Protein AF-0000000075739505 (afdb_homodimer)

Secondary structure (DSSP, 8-state):
-HHHHHHHHHHHHHHHTTTTGGGS-TT-S-SSS-EEEEEEE-SS-EEEEEEE-TT----SEE-TT-EEEEEEEESEEEEEEE-SSSEEEEEEETT-EEEE-TT--EEEEE-PPPPSS---SPPPPEEEEEEEESPP-EEEEEEE-TTS-EEEEEEEE-SSS---/-HHHHHHHHHHHHHHHTTTTGGGS-TT-S-SSS-EEEEEEE-SS-EEEEEEE-TT----SEE-TT-EEEEEEEESEEEEEEE-SSSEEEEEEETT-EEEE-TT--EEEEE-----SS---SPPPPEEEEEEEESPP-EEEEEEE-TTS-EEEEEEEE-SSS---

Radius of gyration: 23.51 Å; Cα contacts (8 Å, |Δi|>4): 814; chains: 2; bounding box: 40×73×57 Å

Nearest PDB structures (foldseek):
  8qfp-assembly1_A  TM=8.351E-01  e=5.875E-12  Thermocatellispora tengchongensis
  8vl9-assembly1_D  TM=7.025E-01  e=4.913E-07  Homo sapiens
  2bnn-assembly1_B-2  TM=6.578E-01  e=2.715E-04  Streptomyces wedmorensis
  4j1x-assembly2_C  TM=5.748E-01  e=4.333E-05  Streptomyces wedmorensis
  2bno-assembly1_A-2  TM=5.803E-01  e=7.434E-05  Streptomyces wedmorensis

Solvent-accessible surface area (backbone atoms only — not comparable to full-atom values): 17644 Å² total; per-residue (Å²): 107,70,67,33,43,52,51,12,48,54,47,38,53,33,46,72,69,51,72,44,50,90,72,54,56,94,86,43,81,62,70,88,41,62,45,72,48,74,72,44,76,56,83,53,40,28,30,33,43,37,41,31,20,87,93,49,52,56,53,36,26,32,40,23,71,14,29,36,12,31,21,28,62,34,52,22,31,34,36,39,30,60,75,85,65,48,76,46,78,46,80,39,41,51,72,34,71,48,78,32,57,69,73,40,34,34,24,50,30,58,43,75,76,82,68,96,58,82,69,85,69,82,78,73,52,19,33,31,20,35,20,24,36,43,41,50,49,31,30,32,32,45,43,76,47,91,84,49,43,82,36,76,75,49,70,43,81,35,78,65,74,79,76,118,107,72,67,35,45,50,51,13,45,54,51,40,50,36,48,77,68,50,73,45,51,89,73,54,55,94,91,45,79,62,70,86,44,64,46,72,46,78,76,43,76,56,81,54,37,28,30,33,42,36,40,32,22,88,92,52,53,56,56,38,26,30,42,23,69,17,30,34,14,34,21,30,63,35,54,23,31,33,36,38,31,60,73,86,66,50,74,45,79,44,80,39,42,50,72,36,70,49,76,34,56,72,73,43,35,34,26,49,30,60,42,75,76,82,67,95,56,81,71,85,69,82,78,76,54,20,32,31,20,35,22,26,38,43,41,51,48,33,35,32,30,43,45,76,43,98,84,50,42,82,39,76,73,49,69,44,81,38,73,64,76,82,74,118

InterPro domains:
  IPR010300 Cysteine dioxygenase type I [PF05995] (36-93)
  IPR010300 Cysteine dioxygenase type I [PTHR12918] (39-149)
  IPR011051 RmlC-like cupin domain superfamily [SSF51182] (30-162)
  IPR014710 RmlC-like jelly roll fold [G3DSA:2.60.120.10] (18-149)

pLDDT: mean 93.14, std 9.18, range [52.16, 98.88]

Foldseek 3Di:
DVVQQVVQVVVLVCVVVCVCVVFADPVGDDQVFKDKDWDDDDQWKTKMKIWAYPPDKQAKKFQAPKKKKKAWAAFKKWKFWDPFQGTDIDIHHHGGMDIADHPIIIIIHGDGDDDPDPPPDDDDITIMMMMITSQRQKMWHWDLDPNRGIDTDDMDGDRDGRHD/DVVQQVVQVVVLVCVVVCVCVVQADPVGDDAPFKDKDWPDDDQWKTKMKIWAYPPDKQAWKFQAPKKKKKAWAAFKKWKFWDPFQGTDIDIHHHGDMDIADHPIIIMIHGDGDDDPDPDPDDDDITIMMMMITSQGFKMWHWDQDPNRGIDTDDMDGDRDGRGD

Organism: Mycobacterium marinum (strain ATCC BAA-535 / M) (NCBI:txid216594)

Sequence (328 aa):
MPDLLHATDQVADDVLSGRCDHLLPEGGVPDDGRWFTRVHGDDELDVWLISWVPGHATELHDHGGSLGALTVLSGSLNEFRWDGTRLRRRRLDAGDQAGFPLGWVHDVVWAPRPAAEPIAAPLPPTLSVHAYSPPLTAMSYYEVTDHNTLRRKRTELTDHPEKPMPDLLHATDQVADDVLSGRCDHLLPEGGVPDDGRWFTRVHGDDELDVWLISWVPGHATELHDHGGSLGALTVLSGSLNEFRWDGTRLRRRRLDAGDQAGFPLGWVHDVVWAPRPAAEPIAAPLPPTLSVHAYSPPLTAMSYYEVTDHNTLRRKRTELTDHPEKP

Structure (mmCIF, N/CA/C/O backbone):
data_AF-0000000075739505-model_v1
#
loop_
_entity.id
_entity.type
_entity.pdbx_description
1 polymer 'Cysteine dioxygenase'
#
loop_
_atom_site.group_PDB
_atom_site.id
_atom_site.type_symbol
_atom_site.label_atom_id
_atom_site.label_alt_id
_atom_site.label_comp_id
_atom_site.label_asym_id
_atom_site.label_entity_id
_atom_site.label_seq_id
_atom_site.pdbx_PDB_ins_code
_atom_site.Cartn_x
_atom_site.Cartn_y
_atom_site.Cartn_z
_atom_site.occupancy
_atom_site.B_iso_or_equiv
_atom_site.auth_seq_id
_atom_site.auth_comp_id
_atom_site.auth_asym_id
_atom_site.auth_atom_id
_atom_site.pdbx_PDB_model_num
ATOM 1 N N . MET A 1 1 ? 0.438 -11.68 6.273 1 81.12 1 MET A N 1
ATOM 2 C CA . MET A 1 1 ? 1.162 -12.391 5.223 1 81.12 1 MET A CA 1
ATOM 3 C C . MET A 1 1 ? 1.01 -13.898 5.383 1 81.12 1 MET A C 1
ATOM 5 O O . MET A 1 1 ? 0.63 -14.586 4.438 1 81.12 1 MET A O 1
ATOM 9 N N . PRO A 1 2 ? 1.042 -14.508 6.477 1 87.12 2 PRO A N 1
ATOM 10 C CA . PRO A 1 2 ? 0.81 -15.945 6.605 1 87.12 2 PRO A CA 1
ATOM 11 C C . PRO A 1 2 ? -0.6 -16.359 6.184 1 87.12 2 PRO A C 1
ATOM 13 O O . PRO A 1 2 ? -0.787 -17.422 5.602 1 87.12 2 PRO A O 1
ATOM 16 N N . ASP A 1 3 ? -1.578 -15.508 6.379 1 95.19 3 ASP A N 1
ATOM 17 C CA . ASP A 1 3 ? -2.959 -15.789 6.004 1 95.19 3 ASP A CA 1
ATOM 18 C C . ASP A 1 3 ? -3.119 -15.836 4.488 1 95.19 3 ASP A C 1
ATOM 20 O O . ASP A 1 3 ? -3.857 -16.672 3.961 1 95.19 3 ASP A O 1
ATOM 24 N N . LEU A 1 4 ? -2.248 -15.047 3.91 1 96.75 4 LEU A N 1
ATOM 25 C CA . LEU A 1 4 ? -2.365 -15.008 2.455 1 96.75 4 LEU A CA 1
ATOM 26 C C . LEU A 1 4 ? -1.653 -16.203 1.82 1 96.75 4 LEU A C 1
ATOM 28 O O . LEU A 1 4 ? -2.123 -16.75 0.82 1 96.75 4 LEU A O 1
ATOM 32 N N . LEU A 1 5 ? -0.715 -16.531 2.363 1 98.19 5 LEU A N 1
ATOM 33 C CA . LEU A 1 5 ? -0.021 -17.719 1.889 1 98.19 5 LEU A CA 1
ATOM 34 C C . LEU A 1 5 ? -0.886 -18.953 2.072 1 98.19 5 LEU A C 1
ATOM 36 O O . LEU A 1 5 ? -0.937 -19.828 1.192 1 98.19 5 LEU A O 1
ATOM 40 N N . HIS A 1 6 ? -1.437 -19.078 3.186 1 97.81 6 HIS A N 1
ATOM 41 C CA . HIS A 1 6 ? -2.352 -20.172 3.447 1 97.81 6 HIS A CA 1
ATOM 42 C C . HIS A 1 6 ? -3.523 -20.172 2.471 1 97.81 6 HIS A C 1
ATOM 44 O O . HIS A 1 6 ? -3.922 -21.219 1.963 1 97.81 6 HIS A O 1
ATOM 50 N N . ALA A 1 7 ? -4.066 -19.031 2.178 1 98.06 7 ALA A N 1
ATOM 51 C CA . ALA A 1 7 ? -5.199 -18.891 1.267 1 98.06 7 ALA A CA 1
ATOM 52 C C . ALA A 1 7 ? -4.832 -19.375 -0.138 1 98.06 7 ALA A C 1
ATOM 54 O O . ALA A 1 7 ? -5.598 -20.094 -0.774 1 98.06 7 ALA A O 1
ATOM 55 N N . THR A 1 8 ? -3.621 -18.984 -0.544 1 98.44 8 THR A N 1
ATOM 56 C CA . THR A 1 8 ? -3.215 -19.375 -1.889 1 98.44 8 THR A CA 1
ATOM 57 C C . THR A 1 8 ? -2.934 -20.875 -1.952 1 98.44 8 THR A C 1
ATOM 59 O O . THR A 1 8 ? -3.213 -21.516 -2.965 1 98.44 8 THR A O 1
ATOM 62 N N . ASP A 1 9 ? -2.467 -21.406 -0.947 1 97.44 9 ASP A N 1
ATOM 63 C CA . ASP A 1 9 ? -2.207 -22.844 -0.879 1 97.44 9 ASP A CA 1
ATOM 64 C C . ASP A 1 9 ? -3.51 -23.641 -0.919 1 97.44 9 ASP A C 1
ATOM 66 O O . ASP A 1 9 ? -3.607 -24.641 -1.623 1 97.44 9 ASP A O 1
ATOM 70 N N . GLN A 1 10 ? -4.461 -23.156 -0.205 1 97.88 10 GLN A N 1
ATOM 71 C CA . GLN A 1 10 ? -5.758 -23.828 -0.159 1 97.88 10 GLN A CA 1
ATOM 72 C C . GLN A 1 10 ? -6.441 -23.797 -1.521 1 97.88 10 GLN A C 1
ATOM 74 O O . GLN A 1 10 ? -6.992 -24.797 -1.972 1 97.88 10 GLN A O 1
ATOM 79 N N . VAL A 1 11 ? -6.293 -22.766 -2.148 1 97.75 11 VAL A N 1
ATOM 80 C CA . VAL A 1 11 ? -6.945 -22.625 -3.447 1 97.75 11 VAL A CA 1
ATOM 81 C C . VAL A 1 11 ? -6.168 -23.422 -4.496 1 97.75 11 VAL A C 1
ATOM 83 O O . VAL A 1 11 ? -6.762 -24.016 -5.402 1 97.75 11 VAL A O 1
ATOM 86 N N . ALA A 1 12 ? -5.031 -23.406 -4.34 1 97.94 12 ALA A N 1
ATOM 87 C CA . ALA A 1 12 ? -4.219 -24.266 -5.203 1 97.94 12 ALA A CA 1
ATOM 88 C C . ALA A 1 12 ? -4.66 -25.719 -5.105 1 97.94 12 ALA A C 1
ATOM 90 O O . ALA A 1 12 ? -4.812 -26.406 -6.125 1 97.94 12 ALA A O 1
ATOM 91 N N . ASP A 1 13 ? -4.781 -26.141 -3.898 1 95.69 13 ASP A N 1
ATOM 92 C CA . ASP A 1 13 ? -5.27 -27.5 -3.668 1 95.69 13 ASP A CA 1
ATOM 93 C C . ASP A 1 13 ? -6.641 -27.719 -4.305 1 95.69 13 ASP A C 1
ATOM 95 O O . ASP A 1 13 ? -6.914 -28.766 -4.879 1 95.69 13 ASP A O 1
ATOM 99 N N . ASP A 1 14 ? -7.465 -26.719 -4.266 1 97.81 14 ASP A N 1
ATOM 100 C CA . ASP A 1 14 ? -8.805 -26.797 -4.848 1 97.81 14 ASP A CA 1
ATOM 101 C C . ASP A 1 14 ? -8.734 -26.906 -6.367 1 97.81 14 ASP A C 1
ATOM 103 O O . ASP A 1 14 ? -9.492 -27.656 -6.977 1 97.81 14 ASP A O 1
ATOM 107 N N . VAL A 1 15 ? -7.816 -26.266 -6.84 1 93.88 15 VAL A N 1
ATOM 108 C CA . VAL A 1 15 ? -7.656 -26.297 -8.289 1 93.88 15 VAL A CA 1
ATOM 109 C C . VAL A 1 15 ? -7.113 -27.656 -8.734 1 93.88 15 VAL A C 1
ATOM 111 O O . VAL A 1 15 ? -7.637 -28.266 -9.664 1 93.88 15 VAL A O 1
ATOM 114 N N . LEU A 1 16 ? -6.344 -28.031 -8.125 1 94.06 16 LEU A N 1
ATOM 115 C CA . LEU A 1 16 ? -5.703 -29.297 -8.461 1 94.06 16 LEU A CA 1
ATOM 116 C C . LEU A 1 16 ? -6.664 -30.469 -8.25 1 94.06 16 LEU A C 1
ATOM 118 O O . LEU A 1 16 ? -6.57 -31.484 -8.938 1 94.06 16 LEU A O 1
ATOM 122 N N . SER A 1 17 ? -7.48 -30.312 -7.398 1 93.12 17 SER A N 1
ATOM 123 C CA . SER A 1 17 ? -8.438 -31.375 -7.082 1 93.12 17 SER A CA 1
ATOM 124 C C . SER A 1 17 ? -9.664 -31.297 -7.98 1 93.12 17 SER A C 1
ATOM 126 O O . SER A 1 17 ? -10.586 -32.094 -7.848 1 93.12 17 SER A O 1
ATOM 128 N N . GLY A 1 18 ? -9.742 -30.344 -8.82 1 87.81 18 GLY A N 1
ATOM 129 C CA . GLY A 1 18 ? -10.82 -30.234 -9.789 1 87.81 18 GLY A CA 1
ATOM 130 C C . GLY A 1 18 ? -12.008 -29.438 -9.273 1 87.81 18 GLY A C 1
ATOM 131 O O . GLY A 1 18 ? -13.008 -29.281 -9.977 1 87.81 18 GLY A O 1
ATOM 132 N N . ARG A 1 19 ? -11.781 -29.109 -7.961 1 91.44 19 ARG A N 1
ATOM 133 C CA . ARG A 1 19 ? -12.883 -28.359 -7.355 1 91.44 19 ARG A CA 1
ATOM 134 C C . ARG A 1 19 ? -13.102 -27.031 -8.062 1 91.44 19 ARG A C 1
ATOM 136 O O . ARG A 1 19 ? -14.18 -26.438 -7.965 1 91.44 19 ARG A O 1
ATOM 143 N N . CYS A 1 20 ? -12.172 -26.531 -8.758 1 91.94 20 CYS A N 1
ATOM 144 C CA . CYS A 1 20 ? -12.281 -25.25 -9.453 1 91.94 20 CYS A CA 1
ATOM 145 C C . CYS A 1 20 ? -12.375 -25.453 -10.961 1 91.94 20 CYS A C 1
ATOM 147 O O . CYS A 1 20 ? -12.156 -24.516 -11.727 1 91.94 20 CYS A O 1
ATOM 149 N N . ASP A 1 21 ? -12.664 -26.547 -11.445 1 91.06 21 ASP A N 1
ATOM 150 C CA . ASP A 1 21 ? -12.695 -26.844 -12.875 1 91.06 21 ASP A CA 1
ATOM 151 C C . ASP A 1 21 ? -13.719 -25.969 -13.602 1 91.06 21 ASP A C 1
ATOM 153 O O . ASP A 1 21 ? -13.523 -25.609 -14.758 1 91.06 21 ASP A O 1
ATOM 157 N N . HIS A 1 22 ? -14.898 -25.703 -12.867 1 85.94 22 HIS A N 1
ATOM 158 C CA . HIS A 1 22 ? -15.953 -24.906 -13.477 1 85.94 22 HIS A CA 1
ATOM 159 C C . HIS A 1 22 ? -15.445 -23.516 -13.852 1 85.94 22 HIS A C 1
ATOM 161 O O . HIS A 1 22 ? -16.078 -22.812 -14.633 1 85.94 22 HIS A O 1
ATOM 167 N N . LEU A 1 23 ? -14.258 -23.125 -13.336 1 90.94 23 LEU A N 1
ATOM 168 C CA . LEU A 1 23 ? -13.711 -21.797 -13.594 1 90.94 23 LEU A CA 1
ATOM 169 C C . LEU A 1 23 ? -12.805 -21.812 -14.828 1 90.94 23 LEU A C 1
ATOM 171 O O . LEU A 1 23 ? -12.469 -20.75 -15.367 1 90.94 23 LEU A O 1
ATOM 175 N N . LEU A 1 24 ? -12.281 -22.891 -15.195 1 91.25 24 LEU A N 1
ATOM 176 C CA . LEU A 1 24 ? -11.344 -23 -16.312 1 91.25 24 LEU A CA 1
ATOM 177 C C . LEU A 1 24 ? -12.07 -22.844 -17.641 1 91.25 24 LEU A C 1
ATOM 179 O O . LEU A 1 24 ? -13.211 -23.266 -17.781 1 91.25 24 LEU A O 1
ATOM 183 N N . PRO A 1 25 ? -11.461 -22.297 -18.625 1 92.94 25 PRO A N 1
ATOM 184 C CA . PRO A 1 25 ? -12.062 -22.203 -19.953 1 92.94 25 PRO A CA 1
ATOM 185 C C . PRO A 1 25 ? -12.281 -23.562 -20.609 1 92.94 25 PRO A C 1
ATOM 187 O O . PRO A 1 25 ? -11.523 -24.5 -20.359 1 92.94 25 PRO A O 1
ATOM 190 N N . GLU A 1 26 ? -13.234 -23.578 -21.688 1 87.94 26 GLU A N 1
ATOM 191 C CA . GLU A 1 26 ? -13.594 -24.828 -22.312 1 87.94 26 GLU A CA 1
ATOM 192 C C . GLU A 1 26 ? -12.43 -25.391 -23.141 1 87.94 26 GLU A C 1
ATOM 194 O O . GLU A 1 26 ? -12.18 -26.594 -23.125 1 87.94 26 GLU A O 1
ATOM 199 N N . GLY A 1 27 ? -11.711 -24.719 -23.734 1 87.44 27 GLY A N 1
ATOM 200 C CA . GLY A 1 27 ? -10.594 -25.156 -24.547 1 87.44 27 GLY A CA 1
ATOM 201 C C . GLY A 1 27 ? -9.281 -25.203 -23.797 1 87.44 27 GLY A C 1
ATOM 202 O O . GLY A 1 27 ? -8.234 -25.484 -24.375 1 87.44 27 GLY A O 1
ATOM 203 N N . GLY A 1 28 ? -9.422 -25.094 -22.562 1 88.62 28 GLY A N 1
ATOM 204 C CA . GLY A 1 28 ? -8.211 -25.062 -21.766 1 88.62 28 GLY A CA 1
ATOM 205 C C . GLY A 1 28 ? -7.617 -23.672 -21.641 1 88.62 28 GLY A C 1
ATOM 206 O O . GLY A 1 28 ? -8.086 -22.734 -22.297 1 88.62 28 GLY A O 1
ATOM 207 N N . VAL A 1 29 ? -6.641 -23.75 -20.688 1 93.56 29 VAL A N 1
ATOM 208 C CA . VAL A 1 29 ? -5.945 -22.484 -20.469 1 93.56 29 VAL A CA 1
ATOM 209 C C . VAL A 1 29 ? -5.172 -22.094 -21.734 1 93.56 29 VAL A C 1
ATOM 211 O O . VAL A 1 29 ? -4.438 -22.922 -22.297 1 93.56 29 VAL A O 1
ATOM 214 N N . PRO A 1 30 ? -5.453 -20.812 -22.234 1 89.25 30 PRO A N 1
ATOM 215 C CA . PRO A 1 30 ? -4.734 -20.391 -23.438 1 89.25 30 PRO A CA 1
ATOM 216 C C . PRO A 1 30 ? -3.217 -20.469 -23.281 1 89.25 30 PRO A C 1
ATOM 218 O O . PRO A 1 30 ? -2.689 -20.203 -22.203 1 89.25 30 PRO A O 1
ATOM 221 N N . ASP A 1 31 ? -2.578 -20.844 -24.453 1 85.75 31 ASP A N 1
ATOM 222 C CA . ASP A 1 31 ? -1.123 -20.969 -24.438 1 85.75 31 ASP A CA 1
ATOM 223 C C . ASP A 1 31 ? -0.469 -19.797 -25.172 1 85.75 31 ASP A C 1
ATOM 225 O O . ASP A 1 31 ? 0.758 -19.719 -25.266 1 85.75 31 ASP A O 1
ATOM 229 N N . ASP A 1 32 ? -1.205 -18.828 -25.656 1 86.81 32 ASP A N 1
ATOM 230 C CA . ASP A 1 32 ? -0.66 -17.734 -26.453 1 86.81 32 ASP A CA 1
ATOM 231 C C . ASP A 1 32 ? -0.9 -16.375 -25.781 1 86.81 32 ASP A C 1
ATOM 233 O O . ASP A 1 32 ? -0.602 -15.328 -26.344 1 86.81 32 ASP A O 1
ATOM 237 N N . GLY A 1 33 ? -1.537 -16.594 -24.594 1 88.62 33 GLY A N 1
ATOM 238 C CA . GLY A 1 33 ? -1.782 -15.383 -23.828 1 88.62 33 GLY A CA 1
ATOM 239 C C . GLY A 1 33 ? -1.98 -15.648 -22.344 1 88.62 33 GLY A C 1
ATOM 240 O O . GLY A 1 33 ? -2.379 -16.75 -21.953 1 88.62 33 GLY A O 1
ATOM 241 N N . ARG A 1 34 ? -1.78 -14.539 -21.656 1 91.5 34 ARG A N 1
ATOM 242 C CA . ARG A 1 34 ? -2.043 -14.625 -20.219 1 91.5 34 ARG A CA 1
ATOM 243 C C . ARG A 1 34 ? -3.541 -14.695 -19.938 1 91.5 34 ARG A C 1
ATOM 245 O O . ARG A 1 34 ? -4.336 -14.062 -20.641 1 91.5 34 ARG A O 1
ATOM 252 N N . TRP A 1 35 ? -3.947 -15.508 -18.969 1 93.38 35 TRP A N 1
ATOM 253 C CA . TRP A 1 35 ? -5.332 -15.734 -18.578 1 93.38 35 TRP A CA 1
ATOM 254 C C . TRP A 1 35 ? -5.473 -15.711 -17.062 1 93.38 35 TRP A C 1
ATOM 256 O O . TRP A 1 35 ? -4.57 -16.141 -16.344 1 93.38 35 TRP A O 1
ATOM 266 N N . PHE A 1 36 ? -6.559 -15.109 -16.688 1 95.88 36 PHE A N 1
ATOM 267 C CA . PHE A 1 36 ? -6.809 -15.148 -15.25 1 95.88 36 PHE A CA 1
ATOM 268 C C . PHE A 1 36 ? -8.305 -15.219 -14.961 1 95.88 36 PHE A C 1
ATOM 270 O O . PHE A 1 36 ? -9.117 -14.82 -15.797 1 95.88 36 PHE A O 1
ATOM 277 N N . THR A 1 37 ? -8.656 -15.719 -13.812 1 94.44 37 THR A N 1
ATOM 278 C CA . THR A 1 37 ? -10.031 -15.727 -13.312 1 94.44 37 THR A CA 1
ATOM 279 C C . THR A 1 37 ? -10.055 -15.594 -11.789 1 94.44 37 THR A C 1
ATOM 281 O O . THR A 1 37 ? -9.18 -16.125 -11.102 1 94.44 37 THR A O 1
ATOM 284 N N . ARG A 1 38 ? -10.93 -15.016 -11.242 1 95.75 38 ARG A N 1
ATOM 285 C CA . ARG A 1 38 ? -11.133 -14.875 -9.805 1 95.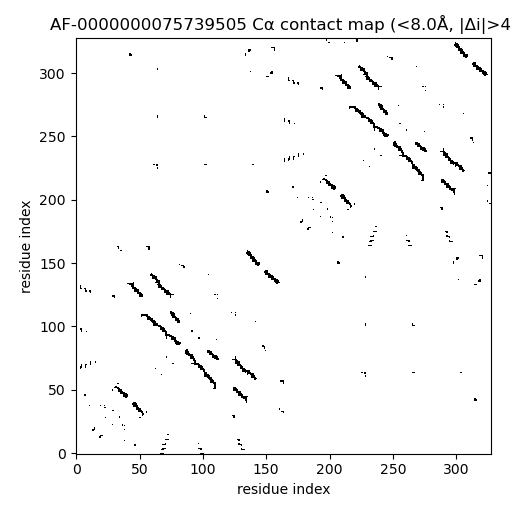75 38 ARG A CA 1
ATOM 286 C C . ARG A 1 38 ? -11.711 -16.141 -9.203 1 95.75 38 ARG A C 1
ATOM 288 O O . ARG A 1 38 ? -12.734 -16.656 -9.672 1 95.75 38 ARG A O 1
ATOM 295 N N . VAL A 1 39 ? -11.172 -16.469 -8.297 1 96.12 39 VAL A N 1
ATOM 296 C CA . VAL A 1 39 ? -11.633 -17.672 -7.613 1 96.12 39 VAL A CA 1
ATOM 297 C C . VAL A 1 39 ? -12.469 -17.281 -6.395 1 96.12 39 VAL A C 1
ATOM 299 O O . VAL A 1 39 ? -13.469 -17.938 -6.078 1 96.12 39 VAL A O 1
ATOM 302 N N . HIS A 1 40 ? -11.945 -16.453 -5.648 1 94.38 40 HIS A N 1
ATOM 303 C CA . HIS A 1 40 ? -12.617 -15.906 -4.473 1 94.38 40 HIS A CA 1
ATOM 304 C C . HIS A 1 40 ? -12.492 -14.383 -4.43 1 94.38 40 HIS A C 1
ATOM 306 O O . HIS A 1 40 ? -11.445 -13.828 -4.758 1 94.38 40 HIS A O 1
ATOM 312 N N . GLY A 1 41 ? -13.609 -13.625 -4.035 1 93.44 41 GLY A N 1
ATOM 313 C CA . GLY A 1 41 ? -13.578 -12.18 -3.861 1 93.44 41 GLY A CA 1
ATOM 314 C C . GLY A 1 41 ? -14.562 -11.68 -2.814 1 93.44 41 GLY A C 1
ATOM 315 O O . GLY A 1 41 ? -15.742 -12.031 -2.85 1 93.44 41 GLY A O 1
ATOM 316 N N . ASP A 1 42 ? -14.094 -11.055 -1.9 1 93 42 ASP A N 1
ATOM 317 C CA . ASP A 1 42 ? -14.914 -10.297 -0.965 1 93 42 ASP A CA 1
ATOM 318 C C . ASP A 1 42 ? -14.242 -8.984 -0.58 1 93 42 ASP A C 1
ATOM 320 O O . ASP A 1 42 ? -13.328 -8.523 -1.272 1 93 42 ASP A O 1
ATOM 324 N N . ASP A 1 43 ? -14.664 -8.305 0.519 1 92.44 43 ASP A N 1
ATOM 325 C CA . ASP A 1 43 ? -14.172 -6.977 0.865 1 92.44 43 ASP A CA 1
ATOM 326 C C . ASP A 1 43 ? -12.766 -7.047 1.454 1 92.44 43 ASP A C 1
ATOM 328 O O . ASP A 1 43 ? -12.086 -6.023 1.591 1 92.44 43 ASP A O 1
ATOM 332 N N . GLU A 1 44 ? -12.273 -8.25 1.73 1 92.5 44 GLU A N 1
ATOM 333 C CA . GLU A 1 44 ? -11.016 -8.391 2.459 1 92.5 44 GLU A CA 1
ATOM 334 C C . GLU A 1 44 ? -9.977 -9.125 1.621 1 92.5 44 GLU A C 1
ATOM 336 O O . GLU A 1 44 ? -8.773 -8.914 1.791 1 92.5 44 GLU A O 1
ATOM 341 N N . LEU A 1 45 ? -10.531 -9.984 0.822 1 95.75 45 LEU A N 1
ATOM 342 C CA . LEU A 1 45 ? -9.641 -10.938 0.171 1 95.75 45 LEU A CA 1
ATOM 343 C C . LEU A 1 45 ? -10.086 -11.211 -1.262 1 95.75 45 LEU A C 1
ATOM 345 O O . LEU A 1 45 ? -11.281 -11.398 -1.521 1 95.75 45 LEU A O 1
ATOM 349 N N . ASP A 1 46 ? -9.156 -11.055 -2.156 1 97.06 46 ASP A N 1
ATOM 350 C CA . ASP A 1 46 ? -9.312 -11.539 -3.525 1 97.06 46 ASP A CA 1
ATOM 351 C C . ASP A 1 46 ? -8.273 -12.602 -3.861 1 97.06 46 ASP A C 1
ATOM 353 O O . ASP A 1 46 ? -7.086 -12.43 -3.574 1 97.06 46 ASP A O 1
ATOM 357 N N . VAL A 1 47 ? -8.734 -13.703 -4.488 1 98.31 47 VAL A N 1
ATOM 358 C CA . VAL A 1 47 ? -7.863 -14.797 -4.902 1 98.31 47 VAL A CA 1
ATOM 359 C C . VAL A 1 47 ? -8.055 -15.078 -6.391 1 98.31 47 VAL A C 1
ATOM 361 O O . VAL A 1 47 ? -9.188 -15.18 -6.867 1 98.31 47 VAL A O 1
ATOM 364 N N . TRP A 1 48 ? -7.055 -15.203 -7.02 1 98.25 48 TRP A N 1
ATOM 365 C CA . TRP A 1 48 ? -7.031 -15.32 -8.477 1 98.25 48 TRP A CA 1
ATOM 366 C C . TRP A 1 48 ? -6.227 -16.547 -8.906 1 98.25 48 TRP A C 1
ATOM 368 O O . TRP A 1 48 ? -5.191 -16.859 -8.312 1 98.25 48 TRP A O 1
ATOM 378 N N . LEU A 1 49 ? -6.691 -17.234 -9.898 1 98.12 49 LEU A N 1
ATOM 379 C CA . LEU A 1 49 ? -5.926 -18.188 -10.688 1 98.12 49 LEU A CA 1
ATOM 380 C C . LEU A 1 49 ? -5.375 -17.547 -11.953 1 98.12 49 LEU A C 1
ATOM 382 O O . LEU A 1 49 ? -6.133 -16.969 -12.734 1 98.12 49 LEU A O 1
ATOM 386 N N . ILE A 1 50 ? -4.145 -17.688 -12.117 1 97.44 50 ILE A N 1
ATOM 387 C CA . ILE A 1 50 ? -3.475 -16.953 -13.18 1 97.44 50 ILE A CA 1
ATOM 388 C C . ILE A 1 50 ? -2.59 -17.891 -13.992 1 97.44 50 ILE A C 1
ATOM 390 O O . ILE A 1 50 ? -1.896 -18.75 -13.422 1 97.44 50 ILE A O 1
ATOM 394 N N . SER A 1 51 ? -2.631 -17.734 -15.289 1 96.5 51 SER A N 1
ATOM 395 C CA . SER A 1 51 ? -1.753 -18.5 -16.172 1 96.5 51 SER A CA 1
ATOM 396 C C . SER A 1 51 ? -0.641 -17.625 -16.734 1 96.5 51 SER A C 1
ATOM 398 O O . SER A 1 51 ? -0.821 -16.422 -16.906 1 96.5 51 SER A O 1
ATOM 400 N N . TRP A 1 52 ? 0.447 -18.25 -17.062 1 96 52 TRP A N 1
ATOM 401 C CA . TRP A 1 52 ? 1.657 -17.609 -17.547 1 96 52 TRP A CA 1
ATOM 402 C C . TRP A 1 52 ? 2.191 -18.297 -18.797 1 96 52 TRP A C 1
ATOM 404 O O . TRP A 1 52 ? 2.34 -19.531 -18.812 1 96 52 TRP A O 1
ATOM 414 N N . VAL A 1 53 ? 2.439 -17.531 -19.734 1 91.19 53 VAL A N 1
ATOM 415 C CA . VAL A 1 53 ? 2.924 -18.016 -21.031 1 91.19 53 VAL A CA 1
ATOM 416 C C . VAL A 1 53 ? 4.074 -17.141 -21.5 1 91.19 53 VAL A C 1
ATOM 418 O O . VAL A 1 53 ? 4.324 -16.062 -20.953 1 91.19 53 VAL A O 1
ATOM 421 N N . PRO A 1 54 ? 4.938 -17.656 -22.516 1 90.06 54 PRO A N 1
ATOM 422 C CA . PRO A 1 54 ? 6.082 -16.875 -22.984 1 90.06 54 PRO A CA 1
ATOM 423 C C . PRO A 1 54 ? 5.688 -15.492 -23.5 1 90.06 54 PRO A C 1
ATOM 425 O O . PRO A 1 54 ? 4.641 -15.344 -24.125 1 90.06 54 PRO A O 1
ATOM 428 N N . GLY A 1 55 ? 6.504 -14.586 -23.016 1 90.12 55 GLY A N 1
ATOM 429 C CA . GLY A 1 55 ? 6.387 -13.258 -23.609 1 90.12 55 GLY A CA 1
ATOM 430 C C . GLY A 1 55 ? 5.426 -12.359 -22.859 1 90.12 55 GLY A C 1
ATOM 431 O O . GLY A 1 55 ? 5.176 -11.227 -23.266 1 90.12 55 GLY A O 1
ATOM 432 N N . HIS A 1 56 ? 4.75 -12.781 -21.875 1 88.19 56 HIS A N 1
ATOM 433 C CA . HIS A 1 56 ? 3.744 -12.016 -21.156 1 88.19 56 HIS A CA 1
ATOM 434 C C . HIS A 1 56 ? 4.172 -11.773 -19.703 1 88.19 56 HIS A C 1
ATOM 436 O O . HIS A 1 56 ? 3.502 -12.227 -18.781 1 88.19 56 HIS A O 1
ATOM 442 N N . ALA A 1 57 ? 5.246 -11.125 -19.469 1 92.75 57 ALA A N 1
ATOM 443 C CA . ALA A 1 57 ? 5.707 -10.727 -18.141 1 92.75 57 ALA A CA 1
ATOM 444 C C . ALA A 1 57 ? 4.832 -9.609 -17.562 1 92.75 57 ALA A C 1
ATOM 446 O O . ALA A 1 57 ? 3.947 -9.094 -18.266 1 92.75 57 ALA A O 1
ATOM 447 N N . THR A 1 58 ? 4.816 -9.188 -16.375 1 95.31 58 THR A N 1
ATOM 448 C CA . THR A 1 58 ? 3.877 -8.289 -15.719 1 95.31 58 THR A CA 1
ATOM 449 C C . THR A 1 58 ? 4.41 -6.863 -15.711 1 95.31 58 THR A C 1
ATOM 451 O O . THR A 1 58 ? 3.738 -5.945 -15.227 1 95.31 58 THR A O 1
ATOM 454 N N . GLU A 1 59 ? 5.605 -6.582 -16.234 1 95.81 59 GLU A N 1
ATOM 455 C CA . GLU A 1 59 ? 6.305 -5.332 -15.945 1 95.81 59 GLU A CA 1
ATOM 456 C C . GLU A 1 59 ? 6.598 -5.195 -14.453 1 95.81 59 GLU A C 1
ATOM 458 O O . GLU A 1 59 ? 5.965 -5.859 -13.633 1 95.81 59 GLU A O 1
ATOM 463 N N . LEU A 1 60 ? 7.418 -4.379 -14.109 1 97.69 60 LEU A N 1
ATOM 464 C CA . LEU A 1 60 ? 7.695 -4.051 -12.719 1 97.69 60 LEU A CA 1
ATOM 465 C C . LEU A 1 60 ? 6.527 -3.293 -12.094 1 97.69 60 LEU A C 1
ATOM 467 O O . LEU A 1 60 ? 6.156 -2.217 -12.57 1 97.69 60 LEU A O 1
ATOM 471 N N . HIS A 1 61 ? 6.098 -3.764 -11.008 1 98.12 61 HIS A N 1
ATOM 472 C CA . HIS A 1 61 ? 4.902 -3.154 -10.438 1 98.12 61 HIS A CA 1
ATOM 473 C C . HIS A 1 61 ? 4.789 -3.459 -8.945 1 98.12 61 HIS A C 1
ATOM 475 O O . HIS A 1 61 ? 5.465 -4.355 -8.438 1 98.12 61 HIS A O 1
ATOM 481 N N . ASP A 1 62 ? 3.965 -2.645 -8.328 1 97.94 62 ASP A N 1
ATOM 482 C CA . ASP A 1 62 ? 3.502 -2.934 -6.977 1 97.94 62 ASP A CA 1
ATOM 483 C C . ASP A 1 62 ? 1.978 -3.021 -6.922 1 97.94 62 ASP A C 1
ATOM 485 O O . ASP A 1 62 ? 1.308 -2.891 -7.949 1 97.94 62 ASP A O 1
ATOM 489 N N . HIS A 1 63 ? 1.526 -3.426 -5.75 1 97.62 63 HIS A N 1
ATOM 490 C CA . HIS A 1 63 ? 0.103 -3.711 -5.609 1 97.62 63 HIS A CA 1
ATOM 491 C C . HIS A 1 63 ? -0.587 -2.66 -4.746 1 97.62 63 HIS A C 1
ATOM 493 O O . HIS A 1 63 ? -1.538 -2.971 -4.023 1 97.62 63 HIS A O 1
ATOM 499 N N . GLY A 1 64 ? 0.049 -1.348 -4.863 1 94.69 64 GLY A N 1
ATOM 500 C CA . GLY A 1 64 ? -0.551 -0.275 -4.086 1 94.69 64 GLY A CA 1
ATOM 501 C C . GLY A 1 64 ? -0.667 -0.601 -2.609 1 94.69 64 GLY A C 1
ATOM 502 O O . GLY A 1 64 ? 0.322 -0.963 -1.97 1 94.69 64 GLY A O 1
ATOM 503 N N . GLY A 1 65 ? -1.903 -0.512 -2.096 1 95.06 65 GLY A N 1
ATOM 504 C CA . GLY A 1 65 ? -2.178 -0.73 -0.685 1 95.06 65 GLY A CA 1
ATOM 505 C C . GLY A 1 65 ? -2.473 -2.18 -0.351 1 95.06 65 GLY A C 1
ATOM 506 O O . GLY A 1 65 ? -2.928 -2.488 0.753 1 95.06 65 GLY A O 1
ATOM 507 N N . SER A 1 66 ? -2.172 -3.055 -1.257 1 97.19 66 SER A N 1
ATOM 508 C CA . SER A 1 66 ? -2.531 -4.449 -1.013 1 97.19 66 SER A CA 1
ATOM 509 C C . SER A 1 66 ? -1.291 -5.301 -0.767 1 97.19 66 SER A C 1
ATOM 511 O O . SER A 1 66 ? -0.272 -5.137 -1.44 1 97.19 66 SER A O 1
ATOM 513 N N . LEU A 1 67 ? -1.432 -6.141 0.278 1 97.81 67 LEU A N 1
ATOM 514 C CA . LEU A 1 67 ? -0.515 -7.266 0.435 1 97.81 67 LEU A CA 1
ATOM 515 C C . LEU A 1 67 ? -0.854 -8.383 -0.543 1 97.81 67 LEU A C 1
ATOM 517 O O . LEU A 1 67 ? -1.996 -8.492 -0.999 1 97.81 67 LEU A O 1
ATOM 521 N N . GLY A 1 68 ? 0.161 -9.195 -0.849 1 98.25 68 GLY A N 1
ATOM 522 C CA . GLY A 1 68 ? -0.16 -10.328 -1.707 1 98.25 68 GLY A CA 1
ATOM 523 C C . GLY A 1 68 ? 0.7 -11.547 -1.434 1 98.25 68 GLY A C 1
ATOM 524 O O . GLY A 1 68 ? 1.687 -11.469 -0.698 1 98.25 68 GLY A O 1
ATOM 525 N N . ALA A 1 69 ? 0.145 -12.672 -1.949 1 98.81 69 ALA A N 1
ATOM 526 C CA . ALA A 1 69 ? 0.901 -13.922 -1.962 1 98.81 69 ALA A CA 1
ATOM 527 C C . ALA A 1 69 ? 0.561 -14.758 -3.193 1 98.81 69 ALA A C 1
ATOM 529 O O . ALA A 1 69 ? -0.473 -14.539 -3.832 1 98.81 69 ALA A O 1
ATOM 530 N N . LEU A 1 70 ? 1.555 -15.617 -3.467 1 98.75 70 LEU A N 1
ATOM 531 C CA . LEU A 1 70 ? 1.231 -16.531 -4.551 1 98.75 70 LEU A CA 1
ATOM 532 C C . LEU A 1 70 ? 1.722 -17.938 -4.234 1 98.75 70 LEU A C 1
ATOM 534 O O . LEU A 1 70 ? 2.609 -18.125 -3.396 1 98.75 70 LEU A O 1
ATOM 538 N N . THR A 1 71 ? 0.941 -19.016 -4.777 1 98.88 71 THR A N 1
ATOM 539 C CA . THR A 1 71 ? 1.35 -20.406 -4.848 1 98.88 71 THR A CA 1
ATOM 540 C C . THR A 1 71 ? 1.364 -20.906 -6.293 1 98.88 71 THR A C 1
ATOM 542 O O . THR A 1 71 ? 0.37 -20.766 -7.008 1 98.88 71 THR A O 1
ATOM 545 N N . VAL A 1 72 ? 2.553 -21.375 -6.621 1 98.62 72 VAL A N 1
ATOM 546 C CA . VAL A 1 72 ? 2.645 -21.938 -7.969 1 98.62 72 VAL A CA 1
ATOM 547 C C . VAL A 1 72 ? 2.066 -23.344 -7.98 1 98.62 72 VAL A C 1
ATOM 549 O O . VAL A 1 72 ? 2.463 -24.188 -7.176 1 98.62 72 VAL A O 1
ATOM 552 N N . LEU A 1 73 ? 1.145 -23.562 -8.969 1 97.81 73 LEU A N 1
ATOM 553 C CA . LEU A 1 73 ? 0.486 -24.859 -9.062 1 97.81 73 LEU A CA 1
ATOM 554 C C . LEU A 1 73 ? 1.254 -25.781 -10 1 97.81 73 LEU A C 1
ATOM 556 O O . LEU A 1 73 ? 1.418 -26.969 -9.703 1 97.81 73 LEU A O 1
ATOM 560 N N . SER A 1 74 ? 1.57 -25.328 -11.031 1 96.5 74 SER A N 1
ATOM 561 C CA . SER A 1 74 ? 2.291 -26.078 -12.055 1 96.5 74 SER A CA 1
ATOM 562 C C . SER A 1 74 ? 3.232 -25.172 -12.844 1 96.5 74 SER A C 1
ATOM 564 O O . SER A 1 74 ? 2.986 -23.969 -12.969 1 96.5 74 SER A O 1
ATOM 566 N N . GLY A 1 75 ? 4.211 -25.828 -13.406 1 95.62 75 GLY A N 1
ATOM 567 C CA . GLY A 1 75 ? 5.23 -25.047 -14.086 1 95.62 75 GLY A CA 1
ATOM 568 C C .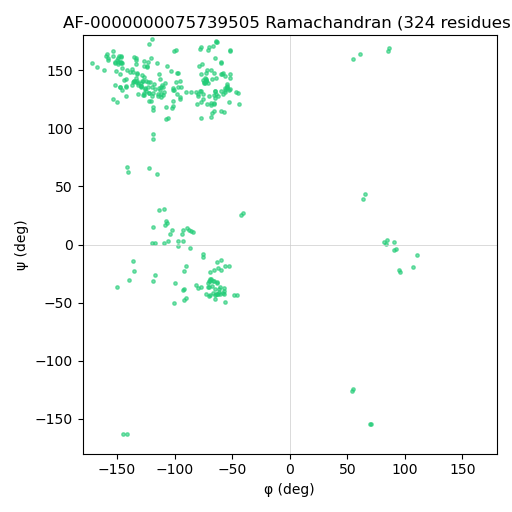 GLY A 1 75 ? 6.102 -24.25 -13.133 1 95.62 75 GLY A C 1
ATOM 569 O O . GLY A 1 75 ? 6.391 -24.703 -12.023 1 95.62 75 GLY A O 1
ATOM 570 N N . SER A 1 76 ? 6.664 -23.141 -13.68 1 97.81 76 SER A N 1
ATOM 571 C CA . SER A 1 76 ? 7.574 -22.344 -12.875 1 97.81 76 SER A CA 1
ATOM 572 C C . SER A 1 76 ? 7.555 -20.875 -13.32 1 97.81 76 SER A C 1
ATOM 574 O O . SER A 1 76 ? 7.203 -20.578 -14.461 1 97.81 76 SER A O 1
ATOM 576 N N . LEU A 1 77 ? 7.938 -20.047 -12.398 1 97.81 77 LEU A N 1
ATOM 577 C CA . LEU A 1 77 ? 8.023 -18.609 -12.594 1 97.81 77 LEU A CA 1
ATOM 578 C C . LEU A 1 77 ? 9.359 -18.062 -12.086 1 97.81 77 LEU A C 1
ATOM 580 O O . LEU A 1 77 ? 9.93 -18.609 -11.141 1 97.81 77 LEU A O 1
ATOM 584 N N . ASN A 1 78 ? 9.789 -17.109 -12.734 1 97.94 78 ASN A N 1
ATOM 585 C CA . ASN A 1 78 ? 10.805 -16.234 -12.164 1 97.94 78 ASN A CA 1
ATOM 586 C C . ASN A 1 78 ? 10.188 -14.93 -11.641 1 97.94 78 ASN A C 1
ATOM 588 O O . ASN A 1 78 ? 9.312 -14.352 -12.281 1 97.94 78 ASN A O 1
ATOM 592 N N . GLU A 1 79 ? 10.609 -14.594 -10.5 1 98.31 79 GLU A N 1
ATOM 593 C CA . GLU A 1 79 ? 10.281 -13.273 -9.969 1 98.31 79 GLU A CA 1
ATOM 594 C C . GLU A 1 79 ? 11.523 -12.398 -9.875 1 98.31 79 GLU A C 1
ATOM 596 O O . GLU A 1 79 ? 12.547 -12.82 -9.328 1 98.31 79 GLU A O 1
ATOM 601 N N . PHE A 1 80 ? 11.453 -11.211 -10.461 1 98.12 80 PHE A N 1
ATOM 602 C CA . PHE A 1 80 ? 12.461 -10.172 -10.312 1 98.12 80 PHE A CA 1
ATOM 603 C C . PHE A 1 80 ? 11.969 -9.062 -9.398 1 98.12 80 PHE A C 1
ATOM 605 O O . PHE A 1 80 ? 11.039 -8.328 -9.742 1 98.12 80 PHE A O 1
ATOM 612 N N . ARG A 1 81 ? 12.492 -8.922 -8.18 1 98.31 81 ARG A N 1
ATOM 613 C CA . ARG A 1 81 ? 12.016 -7.961 -7.188 1 98.31 81 ARG A CA 1
ATOM 614 C C . ARG A 1 81 ? 13.062 -6.895 -6.91 1 98.31 81 ARG A C 1
ATOM 616 O O . ARG A 1 81 ? 14.258 -7.188 -6.855 1 98.31 81 ARG A O 1
ATOM 623 N N . TRP A 1 82 ? 12.609 -5.645 -6.871 1 98.06 82 TRP A N 1
ATOM 624 C CA . TRP A 1 82 ? 13.469 -4.535 -6.477 1 98.06 82 TRP A CA 1
ATOM 625 C C . TRP A 1 82 ? 13.828 -4.621 -4.996 1 98.06 82 TRP A C 1
ATOM 627 O O . TRP A 1 82 ? 12.945 -4.668 -4.141 1 98.06 82 TRP A O 1
ATOM 637 N N . ASP A 1 83 ? 15.125 -4.691 -4.621 1 96.38 83 ASP A N 1
ATOM 638 C CA . ASP A 1 83 ? 15.5 -4.852 -3.219 1 96.38 83 ASP A CA 1
ATOM 639 C C . ASP A 1 83 ? 16 -3.535 -2.629 1 96.38 83 ASP A C 1
ATOM 641 O O . ASP A 1 83 ? 16.609 -3.52 -1.556 1 96.38 83 ASP A O 1
ATOM 645 N N . GLY A 1 84 ? 15.867 -2.492 -3.307 1 94.25 84 GLY A N 1
ATOM 646 C CA . GLY A 1 84 ? 16.328 -1.182 -2.875 1 94.25 84 GLY A CA 1
ATOM 647 C C . GLY A 1 84 ? 17.5 -0.668 -3.678 1 94.25 84 GLY A C 1
ATOM 648 O O . GLY A 1 84 ? 17.75 0.539 -3.725 1 94.25 84 GLY A O 1
ATOM 649 N N . THR A 1 85 ? 18.125 -1.424 -4.523 1 92 85 THR A N 1
ATOM 650 C CA . THR A 1 85 ? 19.312 -1.005 -5.277 1 92 85 THR A CA 1
ATOM 651 C C . THR A 1 85 ? 19.375 -1.725 -6.621 1 92 85 THR A C 1
ATOM 653 O O . THR A 1 85 ? 20 -1.231 -7.566 1 92 85 THR A O 1
ATOM 656 N N . ARG A 1 86 ? 18.906 -3.08 -6.473 1 96.88 86 ARG A N 1
ATOM 657 C CA . ARG A 1 86 ? 18.938 -3.859 -7.707 1 96.88 86 ARG A CA 1
ATOM 658 C C . ARG A 1 86 ? 17.797 -4.859 -7.75 1 96.88 86 ARG A C 1
ATOM 660 O O . ARG A 1 86 ? 17.094 -5.055 -6.75 1 96.88 86 ARG A O 1
ATOM 667 N N . LEU A 1 87 ? 17.578 -5.281 -8.977 1 97.12 87 LEU A N 1
ATOM 668 C CA . LEU A 1 87 ? 16.594 -6.355 -9.109 1 97.12 87 LEU A CA 1
ATOM 669 C C . LEU A 1 87 ? 17.203 -7.695 -8.711 1 97.12 87 L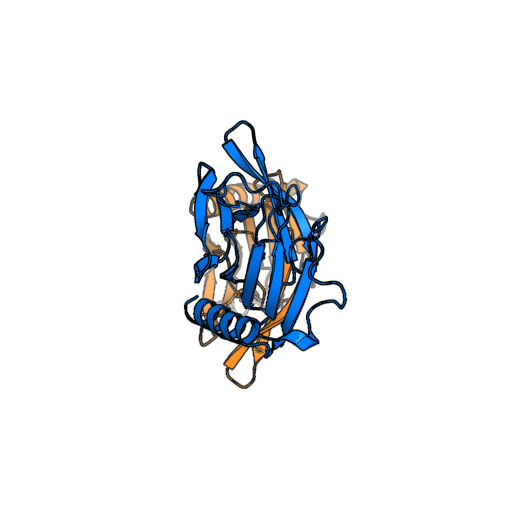EU A C 1
ATOM 671 O O . LEU A 1 87 ? 18.281 -8.055 -9.188 1 97.12 87 LEU A O 1
ATOM 675 N N . ARG A 1 88 ? 16.531 -8.586 -7.828 1 97.94 88 ARG A N 1
ATOM 676 C CA . ARG A 1 88 ? 16.922 -9.93 -7.406 1 97.94 88 ARG A CA 1
ATOM 677 C C . ARG A 1 88 ? 15.953 -10.977 -7.957 1 97.94 88 ARG A C 1
ATOM 679 O O . ARG A 1 88 ? 14.742 -10.828 -7.84 1 97.94 88 ARG A O 1
ATOM 686 N N . ARG A 1 89 ? 16.562 -11.891 -8.445 1 97.38 89 ARG A N 1
ATOM 687 C CA . ARG A 1 89 ? 15.758 -12.953 -9.047 1 97.38 89 ARG A CA 1
ATOM 688 C C . ARG A 1 89 ? 15.531 -14.102 -8.07 1 97.38 89 ARG A C 1
ATOM 690 O O . ARG A 1 89 ? 16.453 -14.492 -7.344 1 97.38 89 ARG A O 1
ATOM 697 N N . ARG A 1 90 ? 14.297 -14.656 -8.109 1 97.38 90 ARG A N 1
ATOM 698 C CA . ARG A 1 90 ? 13.961 -15.914 -7.453 1 97.38 90 ARG A CA 1
ATOM 699 C C . ARG A 1 90 ? 13.094 -16.797 -8.359 1 97.38 90 ARG A C 1
ATOM 701 O O . ARG A 1 90 ? 12.203 -16.297 -9.039 1 97.38 90 ARG A O 1
ATOM 708 N N . ARG A 1 91 ? 13.477 -18.016 -8.32 1 97.75 91 ARG A N 1
ATOM 709 C CA . ARG A 1 91 ? 12.672 -18.984 -9.062 1 97.75 91 ARG A CA 1
ATOM 710 C C . ARG A 1 91 ? 11.641 -19.641 -8.164 1 97.75 91 ARG A C 1
ATOM 712 O O . ARG A 1 91 ? 11.945 -20 -7.02 1 97.75 91 ARG A O 1
ATOM 719 N N . LEU A 1 92 ? 10.43 -19.75 -8.68 1 98.12 92 LEU A N 1
ATOM 720 C CA . LEU A 1 92 ? 9.312 -20.422 -8.016 1 98.12 92 LEU A CA 1
ATOM 721 C C . LEU A 1 92 ? 8.82 -21.594 -8.844 1 98.12 92 LEU A C 1
ATOM 723 O O . LEU A 1 92 ? 8.336 -21.422 -9.961 1 98.12 92 LEU A O 1
ATOM 727 N N . ASP A 1 93 ? 8.992 -22.719 -8.266 1 97.94 93 ASP A N 1
ATOM 728 C CA . ASP A 1 93 ? 8.492 -23.938 -8.906 1 97.94 93 ASP A CA 1
ATOM 729 C C . ASP A 1 93 ? 7.156 -24.359 -8.312 1 97.94 93 ASP A C 1
ATOM 731 O O . ASP A 1 93 ? 6.711 -23.797 -7.309 1 97.94 93 ASP A O 1
ATOM 735 N N . ALA A 1 94 ? 6.613 -25.328 -9.125 1 97.44 94 ALA A N 1
ATOM 736 C CA . ALA A 1 94 ? 5.348 -25.844 -8.625 1 97.44 94 ALA A CA 1
ATOM 737 C C . ALA A 1 94 ? 5.441 -26.172 -7.137 1 97.44 94 ALA A C 1
ATOM 739 O O . ALA A 1 94 ? 6.398 -26.812 -6.699 1 97.44 94 ALA A O 1
ATOM 740 N N . GLY A 1 95 ? 4.523 -25.734 -6.344 1 97.75 95 GLY A N 1
ATOM 741 C CA . GLY A 1 95 ? 4.473 -25.938 -4.906 1 97.75 95 GLY A CA 1
ATOM 742 C C . GLY A 1 95 ? 5.074 -24.797 -4.113 1 97.75 95 GLY A C 1
ATOM 743 O O . GLY A 1 95 ? 4.789 -24.641 -2.926 1 97.75 95 GLY A O 1
ATOM 744 N N . ASP A 1 96 ? 5.898 -24.047 -4.738 1 98.5 96 ASP A N 1
ATOM 745 C CA . ASP A 1 96 ? 6.527 -22.922 -4.055 1 98.5 96 ASP A CA 1
ATOM 746 C C . ASP A 1 96 ? 5.52 -21.797 -3.805 1 98.5 96 ASP A C 1
ATOM 748 O O . ASP A 1 96 ? 4.574 -21.625 -4.574 1 98.5 96 ASP A O 1
ATOM 752 N N . GLN A 1 97 ? 5.754 -21.031 -2.713 1 98.75 97 GLN A N 1
ATOM 753 C CA . GLN A 1 97 ? 4.961 -19.875 -2.326 1 98.75 97 GLN A CA 1
ATOM 754 C C . GLN A 1 97 ? 5.836 -18.625 -2.176 1 98.75 97 GLN A C 1
ATOM 756 O O . GLN A 1 97 ? 7.047 -18.734 -1.979 1 98.75 97 GLN A O 1
ATOM 761 N N . ALA A 1 98 ? 5.258 -17.594 -2.377 1 98.44 98 ALA A N 1
ATOM 762 C CA . ALA A 1 98 ? 5.938 -16.328 -2.168 1 98.44 98 ALA A CA 1
ATOM 763 C C . ALA A 1 98 ? 4.965 -15.25 -1.686 1 98.44 98 ALA A C 1
ATOM 765 O O . ALA A 1 98 ? 3.83 -15.172 -2.166 1 98.44 98 ALA A O 1
ATOM 766 N N . GLY A 1 99 ? 5.375 -14.445 -0.637 1 98.12 99 GLY A N 1
ATOM 767 C CA . GLY A 1 99 ? 4.602 -13.312 -0.162 1 98.12 99 GLY A CA 1
ATOM 768 C C . GLY A 1 99 ? 5.066 -11.984 -0.737 1 98.12 99 GLY A C 1
ATOM 769 O O . GLY A 1 99 ? 6.23 -11.844 -1.12 1 98.12 99 GLY A O 1
ATOM 770 N N . PHE A 1 100 ? 4.211 -11.047 -0.947 1 96.56 100 PHE A N 1
ATOM 771 C CA . PHE A 1 100 ? 4.438 -9.695 -1.441 1 96.56 100 PHE A CA 1
ATOM 772 C C . PHE A 1 100 ? 4 -8.664 -0.41 1 96.56 100 PHE A C 1
ATOM 774 O O . PHE A 1 100 ? 2.832 -8.273 -0.371 1 96.56 100 PHE A O 1
ATOM 781 N N . PRO A 1 101 ? 4.91 -8.234 0.475 1 97.31 101 PRO A N 1
ATOM 782 C CA . PRO A 1 101 ? 4.508 -7.188 1.421 1 97.31 101 PRO A CA 1
ATOM 783 C C . PRO A 1 101 ? 4.23 -5.852 0.74 1 97.31 101 PRO A C 1
ATOM 785 O O . PRO A 1 101 ? 4.426 -5.719 -0.471 1 97.31 101 PRO A O 1
ATOM 788 N N . LEU A 1 102 ? 3.682 -4.91 1.478 1 97 102 LEU A N 1
ATOM 789 C CA . LEU A 1 102 ? 3.432 -3.578 0.937 1 97 102 LEU A CA 1
ATOM 790 C C . LEU A 1 102 ? 4.711 -2.977 0.361 1 97 102 LEU A C 1
ATOM 792 O O . LEU A 1 102 ? 5.781 -3.088 0.964 1 97 102 LEU A O 1
ATOM 796 N N . GLY A 1 103 ? 4.535 -2.365 -0.766 1 96.62 103 GLY A N 1
ATOM 797 C CA . GLY A 1 103 ? 5.68 -1.727 -1.401 1 96.62 103 GLY A CA 1
ATOM 798 C C . GLY A 1 103 ? 6.539 -2.693 -2.193 1 96.62 103 GLY A C 1
ATOM 799 O O . GLY A 1 103 ? 7.598 -2.318 -2.701 1 96.62 103 GLY A O 1
ATOM 800 N N . TRP A 1 104 ? 6.102 -3.863 -2.205 1 97.81 104 TRP A N 1
ATOM 801 C CA . TRP A 1 104 ? 6.809 -4.891 -2.961 1 97.81 104 TRP A CA 1
ATOM 802 C C . TRP A 1 104 ? 6.723 -4.625 -4.457 1 97.81 104 TRP A C 1
ATOM 804 O O . TRP A 1 104 ? 5.648 -4.738 -5.055 1 97.81 104 TRP A O 1
ATOM 814 N N . VAL A 1 105 ? 7.809 -4.328 -5.066 1 98.44 105 VAL A N 1
ATOM 815 C CA . VAL A 1 105 ? 7.871 -4.066 -6.5 1 98.44 105 VAL A CA 1
ATOM 816 C C . VAL A 1 105 ? 8.555 -5.23 -7.211 1 98.44 105 VAL A C 1
ATOM 818 O O . VAL A 1 105 ? 9.727 -5.523 -6.953 1 98.44 105 VAL A O 1
ATOM 821 N N . HIS A 1 106 ? 7.75 -5.824 -8.086 1 98.62 106 HIS A N 1
ATOM 822 C CA . HIS A 1 106 ? 8.32 -7.008 -8.719 1 98.62 106 HIS A CA 1
ATOM 823 C C . HIS A 1 106 ? 7.754 -7.203 -10.125 1 98.62 106 HIS A C 1
ATOM 825 O O . HIS A 1 106 ? 6.781 -6.551 -10.5 1 98.62 106 HIS A O 1
ATOM 831 N N . ASP A 1 107 ? 8.461 -7.93 -10.938 1 98 107 ASP A N 1
ATOM 832 C CA . ASP A 1 107 ? 8.07 -8.508 -12.219 1 98 107 ASP A CA 1
ATOM 833 C C . ASP A 1 107 ? 8.047 -10.031 -12.156 1 98 107 ASP A C 1
ATOM 835 O O . ASP A 1 107 ? 8.977 -10.648 -11.633 1 98 107 ASP A O 1
ATOM 839 N N . VAL A 1 108 ? 6.984 -10.672 -12.539 1 97.75 108 VAL A N 1
ATOM 840 C CA . VAL A 1 108 ? 6.816 -12.117 -12.562 1 97.75 108 VAL A CA 1
ATOM 841 C C . VAL A 1 108 ? 6.797 -12.609 -14.016 1 97.75 108 VAL A C 1
ATOM 843 O O . VAL A 1 108 ? 6.047 -12.086 -14.844 1 97.75 108 VAL A O 1
ATOM 846 N N . VAL A 1 109 ? 7.559 -13.594 -14.25 1 96 109 VAL A N 1
ATOM 847 C CA . VAL A 1 109 ? 7.824 -14.023 -15.617 1 96 109 VAL A CA 1
ATOM 848 C C . VAL A 1 109 ? 7.727 -15.547 -15.711 1 96 109 VAL A C 1
ATOM 850 O O . VAL A 1 109 ? 8.18 -16.266 -14.812 1 96 109 VAL A O 1
ATOM 853 N N . TRP A 1 110 ? 7.141 -15.992 -16.844 1 94.06 110 TRP A N 1
ATOM 854 C CA . TRP A 1 110 ? 7.109 -17.422 -17.172 1 94.06 110 TRP A CA 1
ATOM 855 C C . TRP A 1 110 ? 8.523 -17.984 -17.25 1 94.06 110 TRP A C 1
ATOM 857 O O . TRP A 1 110 ? 9.398 -17.391 -17.891 1 94.06 110 TRP A O 1
ATOM 867 N N . ALA A 1 111 ? 8.844 -19.266 -16.469 1 95.25 111 ALA A N 1
ATOM 868 C CA . ALA A 1 111 ? 10.188 -19.828 -16.391 1 95.25 111 ALA A CA 1
ATOM 869 C C . ALA A 1 111 ? 10.141 -21.359 -16.484 1 95.25 111 ALA A C 1
ATOM 871 O O . ALA A 1 111 ? 10.602 -22.062 -15.586 1 95.25 111 ALA A O 1
ATOM 872 N N . PRO A 1 112 ? 9.703 -21.906 -17.516 1 87.25 112 PRO A N 1
ATOM 873 C CA . PRO A 1 112 ? 9.641 -23.359 -17.625 1 87.25 112 PRO A CA 1
ATOM 874 C C . PRO A 1 112 ? 11.023 -24.016 -17.594 1 87.25 112 PRO A C 1
ATOM 876 O O . PRO A 1 112 ? 12.023 -23.375 -17.938 1 87.25 112 PRO A O 1
ATOM 879 N N . ARG A 1 113 ? 11.258 -25.312 -16.922 1 82.88 113 ARG A N 1
ATOM 880 C CA . ARG A 1 113 ? 12.477 -26.125 -16.984 1 82.88 113 ARG A CA 1
ATOM 881 C C . ARG A 1 113 ? 12.609 -26.781 -18.359 1 82.88 113 ARG A C 1
ATOM 883 O O . ARG A 1 113 ? 11.625 -27.266 -18.922 1 82.88 113 ARG A O 1
ATOM 890 N N . PRO A 1 114 ? 13.742 -26.781 -18.688 1 71.25 114 PRO A N 1
ATOM 891 C CA . PRO A 1 114 ? 13.977 -27.453 -19.953 1 71.25 114 PRO A CA 1
ATOM 892 C C . PRO A 1 114 ? 13.688 -28.953 -19.891 1 71.25 114 PRO A C 1
ATOM 894 O O . PRO A 1 114 ? 13.945 -29.594 -18.875 1 71.25 114 PRO A O 1
ATOM 897 N N . ALA A 1 115 ? 12.852 -29.703 -20.578 1 59.81 115 ALA A N 1
ATOM 898 C CA . ALA A 1 115 ? 12.523 -31.125 -20.656 1 59.81 115 ALA A CA 1
ATOM 899 C C . ALA A 1 115 ? 13.773 -31.969 -20.891 1 59.81 115 ALA A C 1
ATOM 901 O O . ALA A 1 115 ? 14.703 -31.531 -21.578 1 59.81 115 ALA A O 1
ATOM 902 N N . ALA A 1 116 ? 14.023 -33.188 -19.656 1 56.97 116 ALA A N 1
ATOM 903 C CA . ALA A 1 116 ? 15.125 -34.125 -19.844 1 56.97 116 ALA A CA 1
ATOM 904 C C . ALA A 1 116 ? 15.109 -34.719 -21.25 1 56.97 116 ALA A C 1
ATOM 906 O O . ALA A 1 116 ? 16.172 -35.062 -21.797 1 56.97 116 ALA A O 1
ATOM 907 N N . GLU A 1 117 ? 13.812 -35.094 -21.688 1 52.94 117 GLU A N 1
ATOM 908 C CA . GLU A 1 117 ? 13.789 -35.688 -23.031 1 52.94 117 GLU A CA 1
ATOM 909 C C . GLU A 1 117 ? 13.32 -34.656 -24.062 1 52.94 117 GLU A C 1
ATOM 911 O O . GLU A 1 117 ? 12.438 -33.844 -23.781 1 52.94 117 GLU A O 1
ATOM 916 N N . PRO A 1 118 ? 14.125 -34.406 -24.922 1 53 118 PRO A N 1
ATOM 917 C CA . PRO A 1 118 ? 13.938 -33.5 -26.047 1 53 118 PRO A CA 1
ATOM 918 C C . PRO A 1 118 ? 12.547 -33.594 -26.672 1 53 118 PRO A C 1
ATOM 920 O O . PRO A 1 118 ? 12.398 -33.438 -27.891 1 53 118 PRO A O 1
ATOM 923 N N . ILE A 1 119 ? 11.43 -34.062 -25.734 1 53.22 119 ILE A N 1
ATOM 924 C CA . ILE A 1 119 ? 10.211 -34.062 -26.531 1 53.22 119 ILE A CA 1
ATOM 925 C C . ILE A 1 119 ? 9.938 -32.656 -27.062 1 53.22 119 ILE A C 1
ATOM 927 O O . ILE A 1 119 ? 10.109 -31.672 -26.344 1 53.22 119 ILE A O 1
ATOM 931 N N . ALA A 1 120 ? 9.633 -32.469 -28.344 1 61.28 120 ALA A N 1
ATOM 932 C CA . ALA A 1 120 ? 9.273 -31.391 -29.266 1 61.28 120 ALA A CA 1
ATOM 933 C C . ALA A 1 120 ? 8.039 -30.641 -28.781 1 61.28 120 ALA A C 1
ATOM 935 O O . ALA A 1 120 ? 7.617 -29.656 -29.391 1 61.28 120 ALA A O 1
ATOM 936 N N . ALA A 1 121 ? 7.109 -31.078 -27.859 1 66.56 121 ALA A N 1
ATOM 937 C CA . ALA A 1 121 ? 5.832 -30.422 -27.609 1 66.56 121 ALA A CA 1
ATOM 938 C C . ALA A 1 121 ? 6.023 -29.141 -26.797 1 66.56 121 ALA A C 1
ATOM 940 O O . ALA A 1 121 ? 6.941 -29.062 -25.969 1 66.56 121 ALA A O 1
ATOM 941 N N . PRO A 1 122 ? 5.133 -28.141 -27.281 1 75.62 122 PRO A N 1
ATOM 942 C CA . PRO A 1 122 ? 5.125 -26.875 -26.531 1 75.62 122 PRO A CA 1
ATOM 943 C C . PRO A 1 122 ? 4.863 -27.094 -25.031 1 75.62 122 PRO A C 1
ATOM 945 O O . PRO A 1 122 ? 4.086 -27.969 -24.656 1 75.62 122 PRO A O 1
ATOM 948 N N . LEU A 1 123 ? 5.5 -26.531 -24.219 1 84.69 123 LEU A N 1
ATOM 949 C CA . LEU A 1 123 ? 5.34 -26.578 -22.766 1 84.69 123 LEU A CA 1
ATOM 950 C C . LEU A 1 123 ? 4.012 -25.969 -22.344 1 84.69 123 LEU A C 1
ATOM 952 O O . LEU A 1 123 ? 3.592 -24.953 -22.891 1 84.69 123 LEU A O 1
ATOM 956 N N . PRO A 1 124 ? 3.229 -26.578 -21.516 1 88.56 124 PRO A N 1
ATOM 957 C CA . PRO A 1 124 ? 1.982 -26 -21 1 88.56 124 PRO A CA 1
ATOM 958 C C . PRO A 1 124 ? 2.209 -24.703 -20.234 1 88.56 124 PRO A C 1
ATOM 960 O O . PRO A 1 124 ? 3.311 -24.469 -19.719 1 88.56 124 PRO A O 1
ATOM 963 N N . PRO A 1 125 ? 1.153 -23.922 -20.172 1 93.56 125 PRO A N 1
ATOM 964 C CA . PRO A 1 125 ? 1.275 -22.719 -19.344 1 93.56 125 PRO A CA 1
ATOM 965 C C . PRO A 1 125 ? 1.588 -23.031 -17.875 1 93.56 125 PRO A C 1
ATOM 967 O O . PRO A 1 125 ? 1.23 -24.094 -17.391 1 93.56 125 PRO A O 1
ATOM 970 N N . THR A 1 126 ? 2.357 -22.125 -17.25 1 96.12 126 THR A N 1
ATOM 971 C CA . THR A 1 126 ? 2.475 -22.141 -15.797 1 96.12 126 THR A CA 1
ATOM 972 C C . THR A 1 126 ? 1.195 -21.625 -15.148 1 96.12 126 THR A C 1
ATOM 974 O O . THR A 1 126 ? 0.586 -20.656 -15.633 1 96.12 126 THR A O 1
ATOM 977 N N . LEU A 1 127 ? 0.727 -22.25 -14.047 1 96.94 127 LEU A N 1
ATOM 978 C CA . LEU A 1 127 ? -0.446 -21.812 -13.297 1 96.94 127 LEU A CA 1
ATOM 979 C C . LEU A 1 127 ? -0.07 -21.453 -11.867 1 96.94 127 LEU A C 1
ATOM 981 O O . LEU A 1 127 ? 0.688 -22.172 -11.219 1 96.94 127 LEU A O 1
ATOM 985 N N . SER A 1 128 ? -0.491 -20.344 -11.469 1 98.25 128 SER A N 1
ATOM 986 C CA . SER A 1 128 ? -0.284 -19.922 -10.094 1 98.25 128 SER A CA 1
ATOM 987 C C . SER A 1 128 ? -1.55 -19.297 -9.508 1 98.25 128 SER A C 1
ATOM 989 O O . SER A 1 128 ? -2.383 -18.766 -10.242 1 98.25 128 SER A O 1
ATOM 991 N N . VAL A 1 129 ? -1.717 -19.484 -8.141 1 98.75 129 VAL A N 1
ATOM 992 C CA . VAL A 1 129 ? -2.779 -18.828 -7.383 1 98.75 129 VAL A CA 1
ATOM 993 C C . VAL A 1 129 ? -2.229 -17.594 -6.691 1 98.75 129 VAL A C 1
ATOM 995 O O . VAL A 1 129 ? -1.158 -17.625 -6.078 1 98.75 129 VAL A O 1
ATOM 998 N N . HIS A 1 130 ? -2.854 -16.5 -6.824 1 98.81 130 HIS A N 1
ATOM 999 C CA . HIS A 1 130 ? -2.492 -15.234 -6.184 1 98.81 130 HIS A CA 1
ATOM 1000 C C . HIS A 1 130 ? -3.602 -14.75 -5.254 1 98.81 130 HIS A C 1
ATOM 1002 O O . HIS A 1 130 ? -4.785 -14.875 -5.582 1 98.81 130 HIS A O 1
ATOM 1008 N N . ALA A 1 131 ? -3.188 -14.266 -4.102 1 98.69 131 ALA A N 1
ATOM 1009 C CA . ALA A 1 131 ? -4.125 -13.664 -3.154 1 98.69 131 ALA A CA 1
ATOM 1010 C C . ALA A 1 131 ? -3.701 -12.25 -2.777 1 98.69 131 ALA A C 1
ATOM 1012 O O . ALA A 1 131 ? -2.51 -11.969 -2.633 1 98.69 131 ALA A O 1
ATOM 1013 N N . TYR A 1 132 ? -4.648 -11.312 -2.635 1 97.94 132 TYR A N 1
ATOM 1014 C CA . TYR A 1 132 ? -4.41 -9.93 -2.246 1 97.94 132 TYR A CA 1
ATOM 1015 C C . TYR A 1 132 ? -5.324 -9.516 -1.099 1 97.94 132 TYR A C 1
ATOM 1017 O O . TYR A 1 132 ? -6.504 -9.875 -1.081 1 97.94 132 TYR A O 1
ATOM 1025 N N . SER A 1 133 ? -4.789 -8.875 -0.215 1 97 133 SER A N 1
ATOM 1026 C CA . SER A 1 133 ? -5.539 -8.305 0.899 1 97 133 SER A CA 1
ATOM 1027 C C . SER A 1 133 ? -4.988 -6.938 1.29 1 97 133 SER A C 1
ATOM 1029 O O . SER A 1 133 ? -3.795 -6.797 1.559 1 97 133 SER A O 1
ATOM 1031 N N . PRO A 1 134 ? -5.844 -5.902 1.56 1 96.56 134 PRO A N 1
ATOM 1032 C CA . PRO A 1 134 ? -7.195 -5.895 0.996 1 96.56 134 PRO A CA 1
ATOM 1033 C C . PRO A 1 134 ? -7.207 -6.113 -0.515 1 96.56 134 PRO A C 1
ATOM 1035 O O . PRO A 1 134 ? -6.148 -6.16 -1.144 1 96.56 134 PRO A O 1
ATOM 1038 N N . PRO A 1 135 ? -8.414 -6.387 -1.132 1 97.31 135 PRO A N 1
ATOM 1039 C CA . PRO A 1 135 ? -8.492 -6.641 -2.572 1 97.31 135 PRO A CA 1
ATOM 1040 C C . PRO A 1 135 ? -7.812 -5.547 -3.398 1 97.31 135 PRO A C 1
ATOM 1042 O O . PRO A 1 135 ? -7.773 -4.387 -2.982 1 97.31 135 PRO A O 1
ATOM 1045 N N . LEU A 1 136 ? -7.191 -5.945 -4.465 1 96.94 136 LEU A N 1
ATOM 1046 C CA . LEU A 1 136 ? -6.48 -5.055 -5.375 1 96.94 136 LEU A CA 1
ATOM 1047 C C . LEU A 1 136 ? -7.383 -3.916 -5.832 1 96.94 136 LEU A C 1
ATOM 1049 O O . LEU A 1 136 ? -8.531 -4.145 -6.23 1 96.94 136 LEU A O 1
ATOM 1053 N N . THR A 1 137 ? -6.898 -2.664 -5.805 1 97.56 137 THR A N 1
ATOM 1054 C CA . THR A 1 137 ? -7.68 -1.548 -6.328 1 97.56 137 THR A CA 1
ATOM 1055 C C . THR A 1 137 ? -6.809 -0.625 -7.172 1 97.56 137 THR A C 1
ATOM 1057 O O . THR A 1 137 ? -7.32 0.16 -7.973 1 97.56 137 THR A O 1
ATOM 1060 N N . ALA A 1 138 ? -5.551 -0.808 -7.035 1 97.88 138 ALA A N 1
ATOM 1061 C CA . ALA A 1 138 ? -4.59 -0.037 -7.82 1 97.88 138 ALA A CA 1
ATOM 1062 C C . ALA A 1 138 ? -3.244 -0.751 -7.898 1 97.88 138 ALA A C 1
ATOM 1064 O O . ALA A 1 138 ? -2.869 -1.482 -6.98 1 97.88 138 ALA A O 1
ATOM 1065 N N . MET A 1 139 ? -2.512 -0.369 -8.742 1 97.38 139 MET A N 1
ATOM 1066 C CA . MET A 1 139 ? -1.132 -0.808 -8.93 1 97.38 139 MET A CA 1
ATOM 1067 C C . MET A 1 139 ? -0.284 0.31 -9.531 1 97.38 139 MET A C 1
ATOM 1069 O O . MET A 1 139 ? -0.77 1.096 -10.344 1 97.38 139 MET A O 1
ATOM 1073 N N . SER A 1 140 ? 0.607 0.161 -9.328 1 97.31 140 SER A N 1
ATOM 1074 C CA . SER A 1 140 ? 1.597 1.091 -9.859 1 97.31 140 SER A CA 1
ATOM 1075 C C . SER A 1 140 ? 2.693 0.353 -10.625 1 97.31 140 SER A C 1
ATOM 1077 O O . SER A 1 140 ? 3.121 -0.728 -10.211 1 97.31 140 SER A O 1
ATOM 1079 N N . TYR A 1 141 ? 3.35 0.971 -11.586 1 98.06 141 TYR A N 1
ATOM 1080 C CA . TYR A 1 141 ? 4.371 0.424 -12.469 1 98.06 141 TYR A CA 1
ATOM 1081 C C . TYR A 1 141 ? 5.621 1.294 -12.469 1 98.06 141 TYR A C 1
ATOM 1083 O O . TYR A 1 141 ? 5.531 2.52 -12.367 1 98.06 141 TYR A O 1
ATOM 1091 N N . TYR A 1 142 ? 6.668 0.5 -12.609 1 97.81 142 TYR A N 1
ATOM 1092 C CA . TYR A 1 142 ? 7.945 1.165 -12.391 1 97.81 142 TYR A CA 1
ATOM 1093 C C . TYR A 1 142 ? 8.938 0.822 -13.492 1 97.81 142 TYR A C 1
ATOM 1095 O O . TYR A 1 142 ? 8.75 -0.149 -14.227 1 97.81 142 TYR A O 1
ATOM 1103 N N . GLU A 1 143 ? 9.883 1.787 -13.617 1 97.12 143 GLU A N 1
ATOM 1104 C CA . GLU A 1 143 ? 11.086 1.511 -14.398 1 97.12 143 GLU A CA 1
ATOM 1105 C C . GLU A 1 143 ? 12.344 1.713 -13.562 1 97.12 143 GLU A C 1
ATOM 1107 O O . GLU A 1 143 ? 12.336 2.475 -12.594 1 97.12 143 GLU A O 1
ATOM 1112 N N . VAL A 1 144 ? 13.469 0.706 -13.742 1 97.56 144 VAL A N 1
ATOM 1113 C CA . VAL A 1 144 ? 14.789 0.963 -13.188 1 97.56 144 VAL A CA 1
ATOM 1114 C C . VAL A 1 144 ? 15.531 1.967 -14.062 1 97.56 144 VAL A C 1
ATOM 1116 O O . VAL A 1 144 ? 15.758 1.719 -15.25 1 97.56 144 VAL A O 1
AT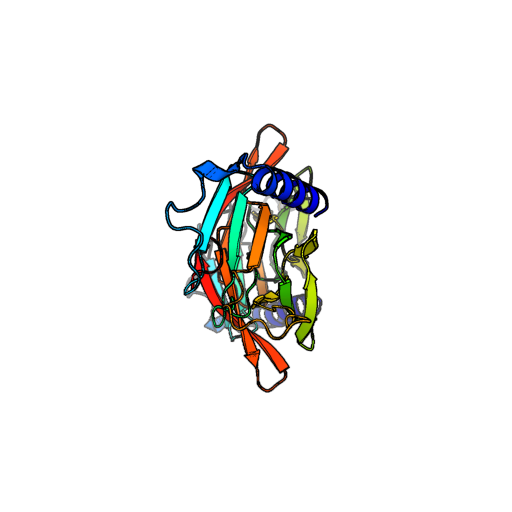OM 1119 N N . THR A 1 145 ? 15.742 3.242 -13.602 1 94.62 145 THR A N 1
ATOM 1120 C CA . THR A 1 145 ? 16.391 4.324 -14.344 1 94.62 145 THR A CA 1
ATOM 1121 C C . THR A 1 145 ? 17.844 3.975 -14.656 1 94.62 145 THR A C 1
ATOM 1123 O O . THR A 1 145 ? 18.375 2.988 -14.141 1 94.62 145 THR A O 1
ATOM 1126 N N . ASP A 1 146 ? 18.531 4.57 -15.273 1 94.81 146 ASP A N 1
ATOM 1127 C CA . ASP A 1 146 ? 19.953 4.414 -15.609 1 94.81 146 ASP A CA 1
ATOM 1128 C C . ASP A 1 146 ? 20.828 4.586 -14.383 1 94.81 146 ASP A C 1
ATOM 1130 O O . ASP A 1 146 ? 21.969 4.098 -14.352 1 94.81 146 ASP A O 1
ATOM 1134 N N . HIS A 1 147 ? 20.391 5.367 -13.523 1 91.81 147 HIS A N 1
ATOM 1135 C CA . HIS A 1 147 ? 21.125 5.562 -12.273 1 91.81 147 HIS A CA 1
ATOM 1136 C C . HIS A 1 147 ? 20.781 4.48 -11.258 1 91.81 147 HIS A C 1
ATOM 1138 O O . HIS A 1 147 ? 21.047 4.641 -10.062 1 91.81 147 HIS A O 1
ATOM 1144 N N . ASN A 1 148 ? 20.078 3.473 -11.781 1 93.94 148 ASN A N 1
ATOM 1145 C CA . ASN A 1 148 ? 19.75 2.289 -10.992 1 93.94 148 ASN A CA 1
ATOM 1146 C C . ASN A 1 148 ? 18.859 2.637 -9.812 1 93.94 148 ASN A C 1
ATOM 1148 O O . ASN A 1 148 ? 19.109 2.209 -8.688 1 93.94 148 ASN A O 1
ATOM 1152 N N . THR A 1 149 ? 17.906 3.535 -9.992 1 94.56 149 THR A N 1
ATOM 1153 C CA . THR A 1 149 ? 16.844 3.836 -9.039 1 94.56 149 THR A CA 1
ATOM 1154 C C . THR A 1 149 ? 15.484 3.457 -9.617 1 94.56 149 THR A C 1
ATOM 1156 O O . THR A 1 149 ? 15.328 3.33 -10.828 1 94.56 149 THR A O 1
ATOM 1159 N N . LEU A 1 150 ? 14.625 3.244 -8.727 1 95.62 150 LEU A N 1
ATOM 1160 C CA . LEU A 1 150 ? 13.266 2.918 -9.133 1 95.62 150 LEU A CA 1
ATOM 1161 C C . LEU A 1 150 ? 12.453 4.188 -9.375 1 95.62 150 LEU A C 1
ATOM 1163 O O . LEU A 1 150 ? 12.5 5.125 -8.578 1 95.62 150 LEU A O 1
ATOM 1167 N N . ARG A 1 151 ? 11.805 4.219 -10.477 1 96.81 151 ARG A N 1
ATOM 1168 C CA . ARG A 1 151 ? 10.938 5.348 -10.797 1 96.81 151 ARG A CA 1
ATOM 1169 C C . ARG A 1 151 ? 9.539 4.875 -11.164 1 96.81 151 ARG A C 1
ATOM 1171 O O . ARG A 1 151 ? 9.375 4.031 -12.055 1 96.81 151 ARG A O 1
ATOM 1178 N N . ARG A 1 152 ? 8.609 5.484 -10.492 1 97.06 152 ARG A N 1
ATOM 1179 C CA . ARG A 1 152 ? 7.219 5.164 -10.805 1 97.06 152 ARG A CA 1
ATOM 1180 C C . ARG A 1 152 ? 6.789 5.809 -12.117 1 97.06 152 ARG A C 1
ATOM 1182 O O . ARG A 1 152 ? 6.941 7.02 -12.297 1 97.06 152 ARG A O 1
ATOM 1189 N N . LYS A 1 153 ? 6.184 5.004 -13.07 1 97 153 LYS A N 1
ATOM 1190 C CA . LYS A 1 153 ? 5.793 5.453 -14.406 1 97 153 LYS A CA 1
ATOM 1191 C C . LYS A 1 153 ? 4.301 5.77 -14.461 1 97 153 LYS A C 1
ATOM 1193 O O . LYS A 1 153 ? 3.885 6.711 -15.141 1 97 153 LYS A O 1
ATOM 1198 N N . ARG A 1 154 ? 3.623 5.047 -13.727 1 97.25 154 ARG A N 1
ATOM 1199 C CA . ARG A 1 154 ? 2.178 5.234 -13.773 1 97.25 154 ARG A CA 1
ATOM 1200 C C . ARG A 1 154 ? 1.485 4.422 -12.68 1 97.25 154 ARG A C 1
ATOM 1202 O O . ARG A 1 154 ? 2.066 3.477 -12.141 1 97.25 154 ARG A O 1
ATOM 1209 N N . THR A 1 155 ? 0.323 4.871 -12.336 1 97.81 155 THR A N 1
ATOM 1210 C CA . THR A 1 155 ? -0.575 4.172 -11.43 1 97.81 155 THR A CA 1
ATOM 1211 C C . THR A 1 155 ? -1.94 3.955 -12.07 1 97.81 155 THR A C 1
ATOM 1213 O O . THR A 1 155 ? -2.475 4.855 -12.727 1 97.81 155 THR A O 1
ATOM 1216 N N . GLU A 1 156 ? -2.469 2.764 -12.008 1 98 156 GLU A N 1
ATOM 1217 C CA . GLU A 1 156 ? -3.746 2.408 -12.617 1 98 156 GLU A CA 1
ATOM 1218 C C . GLU A 1 156 ? -4.723 1.87 -11.578 1 98 156 GLU A C 1
ATOM 1220 O O . GLU A 1 156 ? -4.336 1.099 -10.695 1 98 156 GLU A O 1
ATOM 1225 N N . LEU A 1 157 ? -5.957 2.473 -11.641 1 98 157 LEU A N 1
ATOM 1226 C CA . LEU A 1 157 ? -7.023 1.78 -10.914 1 98 157 LEU A CA 1
ATOM 1227 C C . LEU A 1 157 ? -7.367 0.458 -11.594 1 98 157 LEU A C 1
ATOM 1229 O O . LEU A 1 157 ? -7.59 0.417 -12.805 1 98 157 LEU A O 1
ATOM 1233 N N . THR A 1 158 ? -7.203 -0.516 -10.867 1 96.25 158 THR A N 1
ATOM 1234 C CA . THR A 1 158 ? -7.531 -1.837 -11.391 1 96.25 158 THR A CA 1
ATOM 1235 C C . THR A 1 158 ? -7.949 -2.779 -10.266 1 96.25 158 THR A C 1
ATOM 1237 O O . THR A 1 158 ? -7.422 -2.701 -9.156 1 96.25 158 THR A O 1
ATOM 1240 N N . ASP A 1 159 ? -9.055 -3.654 -10.43 1 91.62 159 ASP A N 1
ATOM 1241 C CA . ASP A 1 159 ? -9.43 -4.684 -9.461 1 91.62 159 ASP A CA 1
ATOM 1242 C C . ASP A 1 159 ? -9.102 -6.078 -10 1 91.62 159 ASP A C 1
ATOM 1244 O O . ASP A 1 159 ? -9.641 -7.074 -9.5 1 91.62 159 ASP A O 1
ATOM 1248 N N . HIS A 1 160 ? -8.094 -6.16 -11.109 1 95.06 160 HIS A N 1
ATOM 1249 C CA . HIS A 1 160 ? -7.59 -7.398 -11.688 1 95.06 160 HIS A CA 1
ATOM 1250 C C . HIS A 1 160 ? -6.066 -7.438 -11.672 1 95.06 160 HIS A C 1
ATOM 1252 O O . HIS A 1 160 ? -5.414 -6.395 -11.625 1 95.06 160 HIS A O 1
ATOM 1258 N N . PRO A 1 161 ? -5.566 -8.594 -11.727 1 93.06 161 PRO A N 1
ATOM 1259 C CA . PRO A 1 161 ? -4.109 -8.68 -11.852 1 93.06 161 PRO A CA 1
ATOM 1260 C C . PRO A 1 161 ? -3.59 -8.086 -13.156 1 93.06 161 PRO A C 1
ATOM 1262 O O . PRO A 1 161 ? -4.379 -7.66 -14 1 93.06 161 PRO A O 1
ATOM 1265 N N . GLU A 1 162 ? -2.225 -8.062 -13.258 1 85.38 162 GLU A N 1
ATOM 1266 C CA . GLU A 1 162 ? -1.575 -7.375 -14.375 1 85.38 162 GLU A CA 1
ATOM 1267 C C . GLU A 1 162 ? -2.008 -7.961 -15.711 1 85.38 162 GLU A C 1
ATOM 1269 O O . GLU A 1 162 ? -1.865 -9.164 -15.945 1 85.38 162 GLU A O 1
ATOM 1274 N N . LYS A 1 163 ? -2.77 -6.961 -16.5 1 71.94 163 LYS A N 1
ATOM 1275 C CA . LYS A 1 163 ? -3.279 -7.367 -17.812 1 71.94 163 LYS A CA 1
ATOM 1276 C C . LYS A 1 163 ? -2.156 -7.445 -18.828 1 71.94 163 LYS A C 1
ATOM 1278 O O . LYS A 1 163 ? -1.176 -6.703 -18.75 1 71.94 163 LYS A O 1
ATOM 1283 N N . PRO A 1 164 ? -2.127 -8.602 -19.828 1 64.62 164 PRO A N 1
ATOM 1284 C CA . PRO A 1 164 ? -1.136 -8.727 -20.906 1 64.62 164 PRO A CA 1
ATOM 1285 C C . PRO A 1 164 ? -0.994 -7.453 -21.734 1 64.62 164 PRO A C 1
ATOM 1287 O O . PRO A 1 164 ? -1.938 -6.664 -21.812 1 64.62 164 PRO A O 1
ATOM 1290 N N . MET B 1 1 ? 12.508 7.344 5.086 1 79.94 1 MET B N 1
ATOM 1291 C CA . MET B 1 1 ? 11.711 8.109 6.047 1 79.94 1 MET B CA 1
ATOM 1292 C C . MET B 1 1 ? 12.531 9.258 6.637 1 79.94 1 MET B C 1
ATOM 1294 O O . MET B 1 1 ? 12.094 10.406 6.617 1 79.94 1 MET B O 1
ATOM 1298 N N . PRO B 1 2 ? 13.773 9.203 6.93 1 86.25 2 PRO B N 1
ATOM 1299 C CA . PRO B 1 2 ? 14.547 10.344 7.414 1 86.25 2 PRO B CA 1
ATOM 1300 C C . PRO B 1 2 ? 14.695 11.445 6.363 1 86.25 2 PRO B C 1
ATOM 1302 O O . PRO B 1 2 ? 14.672 12.633 6.699 1 86.25 2 PRO B O 1
ATOM 1305 N N . ASP B 1 3 ? 14.734 11.016 5.117 1 95.31 3 ASP B N 1
ATOM 1306 C CA . ASP B 1 3 ? 14.875 11.992 4.039 1 95.31 3 ASP B CA 1
ATOM 1307 C C . ASP B 1 3 ? 13.617 12.836 3.893 1 95.31 3 ASP B C 1
ATOM 1309 O O . ASP B 1 3 ? 13.695 14.039 3.648 1 95.31 3 ASP B O 1
ATOM 1313 N N . LEU B 1 4 ? 12.531 12.273 4.18 1 98 4 LEU B N 1
ATOM 1314 C CA . LEU B 1 4 ? 11.281 13.008 4.031 1 98 4 LEU B CA 1
ATOM 1315 C C . LEU B 1 4 ? 11.055 13.938 5.215 1 98 4 LEU B C 1
ATOM 1317 O O . LEU B 1 4 ? 10.531 15.047 5.047 1 98 4 LEU B O 1
ATOM 1321 N N . LEU B 1 5 ? 11.422 13.453 6.336 1 98.25 5 LEU B N 1
ATOM 1322 C CA . LEU B 1 5 ? 11.336 14.32 7.504 1 98.25 5 LEU B CA 1
ATOM 1323 C C . LEU B 1 5 ? 12.234 15.539 7.344 1 98.25 5 LEU B C 1
ATOM 1325 O O . LEU B 1 5 ? 11.836 16.656 7.691 1 98.25 5 LEU B O 1
ATOM 1329 N N . HIS B 1 6 ? 13.375 15.359 6.836 1 98.06 6 HIS B N 1
ATOM 1330 C CA . HIS B 1 6 ? 14.297 16.469 6.578 1 98.06 6 HIS B CA 1
ATOM 1331 C C . HIS B 1 6 ? 13.734 17.422 5.527 1 98.06 6 HIS B C 1
ATOM 1333 O O . HIS B 1 6 ? 13.828 18.641 5.672 1 98.06 6 HIS B O 1
ATOM 1339 N N . ALA B 1 7 ? 13.18 16.891 4.484 1 98.19 7 ALA B N 1
ATOM 1340 C CA . ALA B 1 7 ? 12.617 17.703 3.408 1 98.19 7 ALA B CA 1
ATOM 1341 C C . ALA B 1 7 ? 11.492 18.594 3.926 1 98.19 7 ALA B C 1
ATOM 1343 O O . ALA B 1 7 ? 11.438 19.781 3.605 1 98.19 7 ALA B O 1
ATOM 1344 N N . THR B 1 8 ? 10.586 18.016 4.805 1 98.56 8 THR B N 1
ATOM 1345 C CA . THR B 1 8 ? 9.477 18.812 5.316 1 98.56 8 THR B CA 1
ATOM 1346 C C . THR B 1 8 ? 9.984 19.875 6.289 1 98.56 8 THR B C 1
ATOM 1348 O O . THR B 1 8 ? 9.445 20.984 6.328 1 98.56 8 THR B O 1
ATOM 1351 N N . ASP B 1 9 ? 10.992 19.609 6.965 1 98 9 ASP B N 1
ATOM 1352 C CA . ASP B 1 9 ? 11.578 20.578 7.887 1 98 9 ASP B CA 1
ATOM 1353 C C . ASP B 1 9 ? 12.211 21.734 7.129 1 98 9 ASP B C 1
ATOM 1355 O O . ASP B 1 9 ? 12.039 22.906 7.512 1 98 9 ASP B O 1
ATOM 1359 N N . GLN B 1 10 ? 12.906 21.375 6.098 1 97.75 10 GLN B N 1
ATOM 1360 C CA . GLN B 1 10 ? 13.555 22.406 5.293 1 97.75 10 GLN B CA 1
ATOM 1361 C C . GLN B 1 10 ? 12.523 23.328 4.645 1 97.75 10 GLN B C 1
ATOM 1363 O O . GLN B 1 10 ? 12.688 24.547 4.645 1 97.75 10 GLN B O 1
ATOM 1368 N N . VAL B 1 11 ? 11.5 22.859 4.133 1 98.19 11 VAL B N 1
ATOM 1369 C CA . VAL B 1 11 ? 10.469 23.656 3.475 1 98.19 11 VAL B CA 1
ATOM 1370 C C . VAL B 1 11 ? 9.695 24.453 4.516 1 98.19 11 VAL B C 1
ATOM 1372 O O . VAL B 1 11 ? 9.297 25.594 4.266 1 98.19 11 VAL B O 1
ATOM 1375 N N . ALA B 1 12 ? 9.5 23.812 5.695 1 97.81 12 ALA B N 1
ATOM 1376 C CA . ALA B 1 12 ? 8.891 24.562 6.789 1 97.81 12 ALA B CA 1
ATOM 1377 C C . ALA B 1 12 ? 9.703 25.812 7.113 1 97.81 12 ALA B C 1
ATOM 1379 O O . ALA B 1 12 ? 9.141 26.906 7.27 1 97.81 12 ALA B O 1
ATOM 1380 N N . ASP B 1 13 ? 10.93 25.719 7.141 1 96.44 13 ASP B N 1
ATOM 1381 C CA . ASP B 1 13 ? 11.812 26.844 7.383 1 96.44 13 ASP B CA 1
ATOM 1382 C C . ASP B 1 13 ? 11.703 27.875 6.262 1 96.44 13 ASP B C 1
ATOM 1384 O O . ASP B 1 13 ? 11.719 29.094 6.52 1 96.44 13 ASP B O 1
ATOM 1388 N N . ASP B 1 14 ? 11.648 27.406 5.031 1 97.88 14 ASP B N 1
ATOM 1389 C CA . ASP B 1 14 ? 11.508 28.297 3.883 1 97.88 14 ASP B CA 1
ATOM 1390 C C . ASP B 1 14 ? 10.203 29.094 3.961 1 97.88 14 ASP B C 1
ATOM 1392 O O . ASP B 1 14 ? 10.18 30.281 3.664 1 97.88 14 ASP B O 1
ATOM 1396 N N . VAL B 1 15 ? 9.141 28.5 4.402 1 96.69 15 VAL B N 1
ATOM 1397 C CA . VAL B 1 15 ? 7.848 29.156 4.52 1 96.69 15 VAL B CA 1
ATOM 1398 C C . VAL B 1 15 ? 7.895 30.188 5.645 1 96.69 15 VAL B C 1
ATOM 1400 O O . VAL B 1 15 ? 7.477 31.328 5.465 1 96.69 15 VAL B O 1
ATOM 1403 N N . LEU B 1 16 ? 8.438 29.844 6.68 1 94.69 16 LEU B N 1
ATOM 1404 C CA . LEU B 1 16 ? 8.5 30.719 7.844 1 94.69 16 LEU B CA 1
ATOM 1405 C C . LEU B 1 16 ? 9.422 31.906 7.582 1 94.69 16 LEU B C 1
ATOM 1407 O O . LEU B 1 16 ? 9.219 33 8.133 1 94.69 16 LEU B O 1
ATOM 1411 N N . SER B 1 17 ? 10.344 31.719 6.645 1 94.56 17 SER B N 1
ATOM 1412 C CA . SER B 1 17 ? 11.305 32.781 6.34 1 94.56 17 SER B CA 1
ATOM 1413 C C . SER B 1 17 ? 10.805 33.656 5.207 1 94.56 17 SER B C 1
ATOM 1415 O O . SER B 1 17 ? 11.484 34.625 4.805 1 94.56 17 SER B O 1
ATOM 1417 N N . GLY B 1 18 ? 9.68 33.406 4.746 1 92.62 18 GLY B N 1
ATOM 1418 C CA . GLY B 1 18 ? 9.062 34.219 3.727 1 92.62 18 GLY B CA 1
ATOM 1419 C C . GLY B 1 18 ? 9.492 33.875 2.318 1 92.62 18 GLY B C 1
ATOM 1420 O O . GLY B 1 18 ? 9.062 34.5 1.351 1 92.62 18 GLY B O 1
ATOM 1421 N N . ARG B 1 19 ? 10.391 32.844 2.254 1 94.88 19 ARG B N 1
ATOM 1422 C CA . ARG B 1 19 ? 10.891 32.438 0.947 1 94.88 19 ARG B CA 1
ATOM 1423 C C . ARG B 1 19 ? 9.773 31.844 0.09 1 94.88 19 ARG B C 1
ATOM 1425 O O . ARG B 1 19 ? 9.891 31.781 -1.136 1 94.88 19 ARG B O 1
ATOM 1432 N N . CYS B 1 20 ? 8.719 31.375 0.707 1 95.06 20 CYS B N 1
ATOM 1433 C 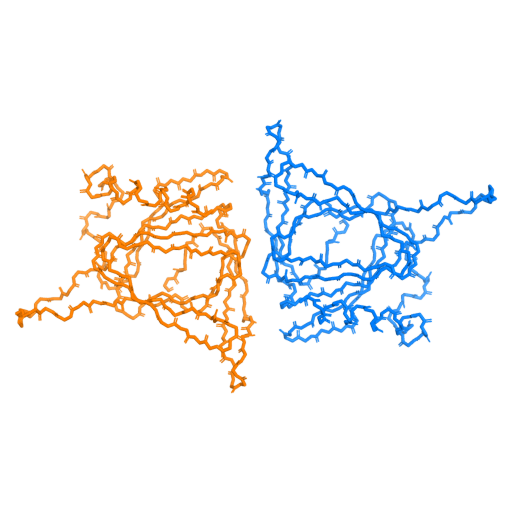CA . CYS B 1 20 ? 7.613 30.781 -0.026 1 95.06 20 CYS B CA 1
ATOM 1434 C C . CYS B 1 20 ? 6.406 31.703 -0.051 1 95.06 20 CYS B C 1
ATOM 1436 O O . CYS B 1 20 ? 5.289 31.266 -0.342 1 95.06 20 CYS B O 1
ATOM 1438 N N . ASP B 1 21 ? 6.52 33 0.205 1 90.88 21 ASP B N 1
ATOM 1439 C CA . ASP B 1 21 ? 5.406 33.938 0.289 1 90.88 21 ASP B CA 1
ATOM 1440 C C . ASP B 1 21 ? 4.676 34.062 -1.048 1 90.88 21 ASP B C 1
ATOM 1442 O O . ASP B 1 21 ? 3.461 34.25 -1.084 1 90.88 21 ASP B O 1
ATOM 1446 N N . HIS B 1 22 ? 5.449 33.938 -2.133 1 89.12 22 HIS B N 1
ATOM 1447 C CA . HIS B 1 22 ? 4.859 34.062 -3.463 1 89.12 22 HIS B CA 1
ATOM 1448 C C . HIS B 1 22 ? 3.83 32.938 -3.705 1 89.12 22 HIS B C 1
ATOM 1450 O O . HIS B 1 22 ? 3.008 33.062 -4.617 1 89.12 22 HIS B O 1
ATOM 1456 N N . LEU B 1 23 ? 3.832 31.875 -2.863 1 93.56 23 LEU B N 1
ATOM 1457 C CA . LEU B 1 23 ? 2.918 30.75 -3.037 1 93.56 23 LEU B CA 1
ATOM 1458 C C . LEU B 1 23 ? 1.619 30.984 -2.271 1 93.56 23 LEU B C 1
ATOM 1460 O O . LEU B 1 23 ? 0.625 30.281 -2.504 1 93.56 23 LEU B O 1
ATOM 1464 N N . LEU B 1 24 ? 1.608 31.859 -1.346 1 91.12 24 LEU B N 1
ATOM 1465 C CA . LEU B 1 24 ? 0.446 32.094 -0.497 1 91.12 24 LEU B CA 1
ATOM 1466 C C . LEU B 1 24 ? -0.607 32.906 -1.233 1 91.12 24 LEU B C 1
ATOM 1468 O O . LEU B 1 24 ? -0.269 33.781 -2.031 1 91.12 24 LEU B O 1
ATOM 1472 N N . PRO B 1 25 ? -1.986 32.656 -0.936 1 93.44 25 PRO B N 1
ATOM 1473 C CA . PRO B 1 25 ? -3.035 33.469 -1.554 1 93.44 25 PRO B CA 1
ATOM 1474 C C . PRO B 1 25 ? -2.992 34.938 -1.104 1 93.44 25 PRO B C 1
ATOM 1476 O O . PRO B 1 25 ? -2.59 35.219 0.025 1 93.44 25 PRO B O 1
ATOM 1479 N N . GLU B 1 26 ? -3.369 35.938 -1.958 1 89.06 26 GLU B N 1
ATOM 1480 C CA . GLU B 1 26 ? -3.309 37.344 -1.678 1 89.06 26 GLU B CA 1
ATOM 1481 C C . GLU B 1 26 ? -4.105 37.719 -0.426 1 89.06 26 GLU B C 1
ATOM 1483 O O . GLU B 1 26 ? -3.676 38.531 0.38 1 89.06 26 GLU B O 1
ATOM 1488 N N . GLY B 1 27 ? -5.297 37.188 -0.109 1 86.5 27 GLY B N 1
ATOM 1489 C CA . GLY B 1 27 ? -6.125 37.469 1.055 1 86.5 27 GLY B CA 1
ATOM 1490 C C . GLY B 1 27 ? -5.785 36.594 2.25 1 86.5 27 GLY B C 1
ATOM 1491 O O . GLY B 1 27 ? -6.445 36.656 3.287 1 86.5 27 GLY B O 1
ATOM 1492 N N . GLY B 1 28 ? -4.621 35.906 2.121 1 88.44 28 GLY B N 1
ATOM 1493 C CA . GLY B 1 28 ? -4.254 35 3.189 1 88.44 28 GLY B CA 1
ATOM 1494 C C . GLY B 1 28 ? -4.879 33.625 3.037 1 88.44 28 GLY B C 1
ATOM 1495 O O . GLY B 1 28 ? -5.715 33.406 2.158 1 88.44 28 GLY B O 1
ATOM 1496 N N . VAL B 1 29 ? -4.273 32.781 3.877 1 93 29 VAL B N 1
ATOM 1497 C CA . VAL B 1 29 ? -4.785 31.422 3.875 1 93 29 VAL B CA 1
ATOM 1498 C C . VAL B 1 29 ? -6.246 31.406 4.328 1 93 29 VAL B C 1
ATOM 1500 O O . VAL B 1 29 ? -6.586 32 5.355 1 93 29 VAL B O 1
ATOM 1503 N N . PRO B 1 30 ? -7.145 30.781 3.529 1 90.56 30 PRO B N 1
ATOM 1504 C CA . PRO B 1 30 ? -8.555 30.75 3.908 1 90.56 30 PRO B CA 1
ATOM 1505 C C . PRO B 1 30 ? -8.781 30.109 5.277 1 90.56 30 PRO B C 1
ATOM 1507 O O . PRO B 1 30 ? -8.086 29.156 5.641 1 90.56 30 PRO B O 1
ATOM 1510 N N . ASP B 1 31 ? -9.859 30.656 5.957 1 86.81 31 ASP B N 1
ATOM 1511 C CA . ASP B 1 31 ? -10.172 30.141 7.289 1 86.81 31 ASP B CA 1
ATOM 1512 C C . ASP B 1 31 ? -11.461 29.328 7.273 1 86.81 31 ASP B C 1
ATOM 1514 O O . ASP B 1 31 ? -11.891 28.828 8.305 1 86.81 31 ASP B O 1
ATOM 1518 N N . ASP B 1 32 ? -12.062 29.188 6.16 1 86.5 32 ASP B N 1
ATOM 1519 C CA . ASP B 1 32 ? -13.352 28.516 6.078 1 86.5 32 ASP B CA 1
ATOM 1520 C C . ASP B 1 32 ? -13.242 27.25 5.23 1 86.5 32 ASP B C 1
ATOM 1522 O O . ASP B 1 32 ? -14.25 26.594 4.941 1 86.5 32 ASP B O 1
ATOM 1526 N N . GLY B 1 33 ? -12.047 27.016 4.781 1 89.06 33 GLY B N 1
ATOM 1527 C CA . GLY B 1 33 ? -11.812 25.812 4.004 1 89.06 33 GLY B CA 1
ATOM 1528 C C . GLY B 1 33 ? -10.359 25.375 4 1 89.06 33 GLY B C 1
ATOM 1529 O O . GLY B 1 33 ? -9.461 26.188 4.211 1 89.06 33 GLY B O 1
ATOM 1530 N N . ARG B 1 34 ? -10.18 24.125 3.705 1 91.56 34 ARG B N 1
ATOM 1531 C CA . ARG B 1 34 ? -8.82 23.609 3.562 1 91.56 34 ARG B CA 1
ATOM 1532 C C . ARG B 1 34 ? -8.164 24.141 2.297 1 91.56 34 ARG B C 1
ATOM 1534 O O . ARG B 1 34 ? -8.82 24.328 1.273 1 91.56 34 ARG B O 1
ATOM 1541 N N . TRP B 1 35 ? -6.902 24.5 2.387 1 93.81 35 TRP B N 1
ATOM 1542 C CA . TRP B 1 35 ? -6.098 25.047 1.298 1 93.81 35 TRP B CA 1
ATOM 1543 C C . TRP B 1 35 ? -4.746 24.344 1.214 1 93.81 35 TRP B C 1
ATOM 1545 O O . TRP B 1 35 ? -4.176 23.953 2.236 1 93.81 35 TRP B O 1
ATOM 1555 N N . PHE B 1 36 ? -4.305 24.094 -0.076 1 95.62 36 PHE B N 1
ATOM 1556 C CA . PHE B 1 36 ? -2.969 23.531 -0.229 1 95.62 36 PHE B CA 1
ATOM 1557 C C . PHE B 1 36 ? -2.301 24.062 -1.493 1 95.62 36 PHE B C 1
ATOM 1559 O O . PHE B 1 36 ? -2.982 24.5 -2.424 1 95.62 36 PHE B O 1
ATOM 1566 N N . THR B 1 37 ? -0.995 24.109 -1.467 1 95.44 37 THR B N 1
ATOM 1567 C CA . THR B 1 37 ? -0.203 24.453 -2.646 1 95.44 37 THR B CA 1
ATOM 1568 C C . THR B 1 37 ? 1.07 23.609 -2.699 1 95.44 37 THR B C 1
ATOM 1570 O O . THR B 1 37 ? 1.665 23.312 -1.661 1 95.44 37 THR B O 1
ATOM 1573 N N . ARG B 1 38 ? 1.526 23.172 -3.904 1 96.25 38 ARG B N 1
ATOM 1574 C CA . ARG B 1 38 ? 2.77 22.438 -4.09 1 96.25 38 ARG B CA 1
ATOM 1575 C C . ARG B 1 38 ? 3.979 23.359 -3.982 1 96.25 38 ARG B C 1
ATOM 1577 O O . ARG B 1 38 ? 4.043 24.391 -4.652 1 96.25 38 ARG B O 1
ATOM 1584 N N . VAL B 1 39 ? 4.848 23.031 -3.143 1 96.81 39 VAL B N 1
ATOM 1585 C CA . VAL B 1 39 ? 6.062 23.812 -2.953 1 96.81 39 VAL B CA 1
ATOM 1586 C C . VAL B 1 39 ? 7.18 23.266 -3.83 1 96.81 39 VAL B C 1
ATOM 1588 O O . VAL B 1 39 ? 7.984 24.016 -4.379 1 96.81 39 VAL B O 1
ATOM 1591 N N . HIS B 1 40 ? 7.23 21.984 -3.918 1 96.12 40 HIS B N 1
ATOM 1592 C CA . HIS B 1 40 ? 8.211 21.266 -4.73 1 96.12 40 HIS B CA 1
ATOM 1593 C C . HIS B 1 40 ? 7.598 20.016 -5.355 1 96.12 40 HIS B C 1
ATOM 1595 O O . HIS B 1 40 ? 6.805 19.328 -4.711 1 96.12 40 HIS B O 1
ATOM 1601 N N . GLY B 1 41 ? 7.992 19.719 -6.629 1 95.25 41 GLY B N 1
ATOM 1602 C CA . GLY B 1 41 ? 7.535 18.516 -7.289 1 95.25 41 GLY B CA 1
ATOM 1603 C C . GLY B 1 41 ? 8.492 18.016 -8.359 1 95.25 41 GLY B C 1
ATOM 1604 O O . GLY B 1 41 ? 8.906 18.781 -9.227 1 95.25 41 GLY B O 1
ATOM 1605 N N . ASP B 1 42 ? 8.891 16.812 -8.25 1 94.88 42 ASP B N 1
ATOM 1606 C CA . ASP B 1 42 ? 9.602 16.109 -9.305 1 94.88 42 ASP B CA 1
ATOM 1607 C C . ASP B 1 42 ? 9.219 14.633 -9.344 1 94.88 42 ASP B C 1
ATOM 1609 O O . ASP B 1 42 ? 8.18 14.242 -8.797 1 94.88 42 ASP B O 1
ATOM 1613 N N . ASP B 1 43 ? 10.023 13.82 -10 1 92.81 43 ASP B N 1
ATOM 1614 C CA . ASP B 1 43 ? 9.641 12.422 -10.203 1 92.81 43 ASP B CA 1
ATOM 1615 C C . ASP B 1 43 ? 9.812 11.617 -8.922 1 92.81 43 ASP B C 1
ATOM 1617 O O . ASP B 1 43 ? 9.32 10.484 -8.828 1 92.81 43 ASP B O 1
ATOM 1621 N N . GLU B 1 44 ? 10.477 12.18 -7.867 1 92.88 44 GLU B N 1
ATOM 1622 C CA . GLU B 1 44 ? 10.836 11.414 -6.676 1 92.88 44 GLU B CA 1
ATOM 1623 C C . GLU B 1 44 ? 10.133 11.961 -5.438 1 92.88 44 GLU B C 1
ATOM 1625 O O . GLU B 1 44 ? 9.875 11.219 -4.488 1 92.88 44 GLU B O 1
ATOM 1630 N N . LEU B 1 45 ? 9.859 13.203 -5.578 1 96.69 45 LEU B N 1
ATOM 1631 C CA . LEU B 1 45 ? 9.453 13.891 -4.359 1 96.69 45 LEU B CA 1
ATOM 1632 C C . LEU B 1 45 ? 8.414 14.969 -4.664 1 96.69 45 LEU B C 1
ATOM 1634 O O . LEU B 1 45 ? 8.57 15.727 -5.625 1 96.69 45 LEU B O 1
ATOM 1638 N N . ASP B 1 46 ? 7.359 14.992 -3.877 1 97.12 46 ASP B N 1
ATOM 1639 C CA . ASP B 1 46 ? 6.418 16.109 -3.828 1 97.12 46 ASP B CA 1
ATOM 1640 C C . ASP B 1 46 ? 6.301 16.656 -2.41 1 97.12 46 ASP B C 1
ATOM 1642 O O . ASP B 1 46 ? 6.172 15.898 -1.448 1 97.12 46 ASP B O 1
ATOM 1646 N N . VAL B 1 47 ? 6.324 17.969 -2.363 1 98.44 47 VAL B N 1
ATOM 1647 C CA . VAL B 1 47 ? 6.188 18.656 -1.083 1 98.44 47 VAL B CA 1
ATOM 1648 C C . VAL B 1 47 ? 5.043 19.656 -1.155 1 98.44 47 VAL B C 1
ATOM 1650 O O . VAL B 1 47 ? 4.953 20.438 -2.105 1 98.44 47 VAL B O 1
ATOM 1653 N N . TRP B 1 48 ? 4.234 19.672 -0.158 1 98.31 48 TRP B N 1
ATOM 1654 C CA . TRP B 1 48 ? 3.012 20.469 -0.13 1 98.31 48 TRP B CA 1
ATOM 1655 C C . TRP B 1 48 ? 2.928 21.297 1.151 1 98.31 48 TRP B C 1
ATOM 1657 O O . TRP B 1 48 ? 3.295 20.812 2.229 1 98.31 48 TRP B O 1
ATOM 1667 N N . LEU B 1 49 ? 2.482 22.516 0.992 1 98.12 49 LEU B N 1
ATOM 1668 C CA . LEU B 1 49 ? 1.995 23.328 2.107 1 98.12 49 LEU B CA 1
ATOM 1669 C C . LEU B 1 49 ? 0.48 23.219 2.234 1 98.12 49 LEU B C 1
ATOM 1671 O O . LEU B 1 49 ? -0.248 23.453 1.27 1 98.12 49 LEU B O 1
ATOM 1675 N N . ILE B 1 50 ? 0.041 22.828 3.471 1 97.69 50 ILE B N 1
ATOM 1676 C CA . ILE B 1 50 ? -1.369 22.516 3.66 1 97.69 50 ILE B CA 1
ATOM 1677 C C . ILE B 1 50 ? -1.915 23.281 4.867 1 97.69 50 ILE B C 1
ATOM 1679 O O . ILE B 1 50 ? -1.254 23.359 5.902 1 97.69 50 ILE B O 1
ATOM 1683 N N . SER B 1 51 ? -3.105 23.875 4.707 1 96.5 51 SER B N 1
ATOM 1684 C CA . SER B 1 51 ? -3.785 24.531 5.816 1 96.5 51 SER B CA 1
ATOM 1685 C C . SER B 1 51 ? -4.93 23.672 6.348 1 96.5 51 SER B C 1
ATOM 1687 O O . SER B 1 51 ? -5.539 22.906 5.598 1 96.5 51 SER B O 1
ATOM 1689 N N . TRP B 1 52 ? -5.211 23.781 7.633 1 95.94 52 TRP B N 1
ATOM 1690 C CA . TRP B 1 52 ? -6.219 23.016 8.359 1 95.94 52 TRP B CA 1
ATOM 1691 C C . TRP B 1 52 ? -7.164 23.938 9.117 1 95.94 52 TRP B C 1
ATOM 1693 O O . TRP B 1 52 ? -6.719 24.828 9.836 1 95.94 52 TRP B O 1
ATOM 1703 N N . VAL B 1 53 ? -8.422 23.75 8.938 1 91.69 53 VAL B N 1
ATOM 1704 C CA . VAL B 1 53 ? -9.477 24.547 9.562 1 91.69 53 VAL B CA 1
ATOM 1705 C C . VAL B 1 53 ? -10.555 23.625 10.125 1 91.69 53 VAL B C 1
ATOM 1707 O O . VAL B 1 53 ? -10.57 22.422 9.836 1 91.69 53 VAL B O 1
ATOM 1710 N N . PRO B 1 54 ? -11.398 24.141 11.086 1 90.06 54 PRO B N 1
ATOM 1711 C CA . PRO B 1 54 ? -12.438 23.297 11.695 1 90.06 54 PRO B CA 1
ATOM 1712 C C . PRO B 1 54 ? -13.344 22.641 10.656 1 90.06 54 PRO B C 1
ATOM 1714 O O . PRO B 1 54 ? -13.68 23.25 9.641 1 90.06 54 PRO B O 1
ATOM 1717 N N . GLY B 1 55 ? -13.57 21.375 10.891 1 90.12 55 GLY B N 1
ATOM 1718 C CA . GLY B 1 55 ? -14.586 20.688 10.109 1 90.12 55 GLY B CA 1
ATOM 1719 C C . GLY B 1 55 ? -14.039 20.047 8.859 1 90.12 55 GLY B C 1
ATOM 1720 O O . GLY B 1 55 ? -14.797 19.484 8.062 1 90.12 55 GLY B O 1
ATOM 1721 N N . HIS B 1 56 ? -12.766 20.125 8.633 1 89.56 56 HIS B N 1
ATOM 1722 C CA . HIS B 1 56 ? -12.195 19.609 7.395 1 89.56 56 HIS B CA 1
ATOM 1723 C C . HIS B 1 56 ? -11.133 18.547 7.688 1 89.56 56 HIS B C 1
ATOM 1725 O O . HIS B 1 56 ? -9.969 18.719 7.32 1 89.56 56 HIS B O 1
ATOM 1731 N N . ALA B 1 57 ? -11.531 17.5 8.203 1 93 57 ALA B N 1
ATOM 1732 C CA . ALA B 1 57 ? -10.656 16.359 8.445 1 93 57 ALA B CA 1
ATOM 1733 C C . ALA B 1 57 ? -10.391 15.586 7.152 1 93 57 ALA B C 1
ATOM 1735 O O . ALA B 1 57 ? -10.961 15.898 6.105 1 93 57 ALA B O 1
ATOM 1736 N N . THR B 1 58 ? -9.484 14.648 7.082 1 96.12 58 THR B N 1
ATOM 1737 C CA . THR B 1 58 ? -9.016 14.016 5.855 1 96.12 58 THR B CA 1
ATOM 1738 C C . THR B 1 58 ? -9.742 12.695 5.625 1 96.12 58 THR B C 1
ATOM 1740 O O . THR B 1 58 ? -9.492 12.008 4.633 1 96.12 58 THR B O 1
ATOM 1743 N N . GLU B 1 59 ? -10.68 12.273 6.414 1 95.81 59 GLU B N 1
ATOM 1744 C CA . GLU B 1 59 ? -11.133 10.883 6.43 1 95.81 59 GLU B CA 1
ATOM 1745 C C . GLU B 1 59 ? -9.961 9.93 6.672 1 95.81 59 GLU B C 1
ATOM 1747 O O . GLU B 1 59 ? -8.805 10.305 6.492 1 95.81 59 GLU B O 1
ATOM 1752 N N . LEU B 1 60 ? -10.188 8.711 7.117 1 98 60 LEU B N 1
ATOM 1753 C CA . LEU B 1 60 ? -9.172 7.672 7.25 1 98 60 LEU B CA 1
ATOM 1754 C C . LEU B 1 60 ? -8.641 7.258 5.883 1 98 60 LEU B C 1
ATOM 1756 O O . LEU B 1 60 ? -9.398 6.812 5.02 1 98 60 LEU B O 1
ATOM 1760 N N . HIS B 1 61 ? -7.41 7.352 5.629 1 98.25 61 HIS B N 1
ATOM 1761 C CA . HIS B 1 61 ? -6.852 7.094 4.305 1 98.25 61 HIS B CA 1
ATOM 1762 C C . HIS B 1 61 ? -5.398 6.637 4.402 1 98.25 61 HIS B C 1
ATOM 1764 O O . HIS B 1 61 ? -4.758 6.801 5.441 1 98.25 61 HIS B O 1
ATOM 1770 N N . ASP B 1 62 ? -4.91 6.047 3.381 1 98.06 62 ASP B N 1
ATOM 1771 C CA . ASP B 1 62 ? -3.484 5.809 3.17 1 98.06 62 ASP B CA 1
ATOM 1772 C C . ASP B 1 62 ? -2.998 6.488 1.891 1 98.06 62 ASP B C 1
ATOM 1774 O O . ASP B 1 62 ? -3.771 7.164 1.209 1 98.06 62 ASP B O 1
ATOM 1778 N N . HIS B 1 63 ? -1.752 6.375 1.663 1 97.5 63 HIS B N 1
ATOM 1779 C CA . HIS B 1 63 ? -1.139 7.113 0.564 1 97.5 63 HIS B CA 1
ATOM 1780 C C . HIS B 1 63 ? -0.636 6.168 -0.521 1 97.5 63 HIS B C 1
ATOM 1782 O O . HIS B 1 63 ? 0.375 6.441 -1.171 1 97.5 63 HIS B O 1
ATOM 1788 N N . GLY B 1 64 ? -1.354 5.02 -0.626 1 95.81 64 GLY B N 1
ATOM 1789 C CA . GLY B 1 64 ? -0.978 4.055 -1.646 1 95.81 64 GLY B CA 1
ATOM 1790 C C . GLY B 1 64 ? 0.48 3.641 -1.567 1 95.81 64 GLY B C 1
ATOM 1791 O O . GLY B 1 64 ? 0.953 3.211 -0.513 1 95.81 64 GLY B O 1
ATOM 1792 N N . GLY B 1 65 ? 1.155 3.756 -2.598 1 95.25 65 GLY B N 1
ATOM 1793 C CA . GLY B 1 65 ? 2.549 3.35 -2.688 1 95.25 65 GLY B CA 1
ATOM 1794 C C . GLY B 1 65 ? 3.516 4.426 -2.23 1 95.25 65 GLY B C 1
ATOM 1795 O O . GLY B 1 65 ? 4.723 4.316 -2.451 1 95.25 65 GLY B O 1
ATOM 1796 N N . SER B 1 66 ? 3.061 5.445 -1.615 1 97.25 66 SER B N 1
ATOM 1797 C CA . SER B 1 66 ? 3.959 6.535 -1.249 1 97.25 66 SER B CA 1
ATOM 1798 C C . SER B 1 66 ? 4.207 6.566 0.256 1 97.25 66 SER B C 1
ATOM 1800 O O . SER B 1 66 ? 3.281 6.367 1.046 1 97.25 66 SER B O 1
ATOM 1802 N N . LEU B 1 67 ? 5.461 6.812 0.592 1 97.75 67 LEU B N 1
ATOM 1803 C CA . LEU B 1 67 ? 5.828 7.219 1.944 1 97.75 67 LEU B CA 1
ATOM 1804 C C . LEU B 1 67 ? 5.523 8.695 2.166 1 97.75 67 LEU B C 1
ATOM 1806 O O . LEU B 1 67 ? 5.469 9.477 1.21 1 97.75 67 LEU B O 1
ATOM 1810 N N . GLY B 1 68 ? 5.305 9.008 3.408 1 98.19 68 GLY B N 1
ATOM 1811 C CA . GLY B 1 68 ? 5.113 10.43 3.652 1 98.19 68 GLY B CA 1
ATOM 1812 C C . GLY B 1 68 ? 5.645 10.883 5 1 98.19 68 GLY B C 1
ATOM 1813 O O . GLY B 1 68 ? 6.004 10.055 5.84 1 98.19 68 GLY B O 1
ATOM 1814 N N . ALA B 1 69 ? 5.82 12.258 5.09 1 98.81 69 ALA B N 1
ATOM 1815 C CA . ALA B 1 69 ? 6.133 12.922 6.355 1 98.81 69 ALA B CA 1
ATOM 1816 C C . ALA B 1 69 ? 5.492 14.305 6.426 1 98.81 69 ALA B C 1
ATOM 1818 O O . ALA B 1 69 ? 5.113 14.875 5.398 1 98.81 69 ALA B O 1
ATOM 1819 N N . LEU B 1 70 ? 5.316 14.727 7.656 1 98.81 70 LEU B N 1
ATOM 1820 C CA . LEU B 1 70 ? 4.84 16.109 7.785 1 98.81 70 LEU B CA 1
ATOM 1821 C C . LEU B 1 70 ? 5.586 16.828 8.898 1 98.81 70 LEU B C 1
ATOM 1823 O O . LEU B 1 70 ? 6.16 16.203 9.789 1 98.81 70 LEU B O 1
ATOM 1827 N N . THR B 1 71 ? 5.719 18.156 8.766 1 98.81 71 THR B N 1
ATOM 1828 C CA . THR B 1 71 ? 6.137 19.109 9.797 1 98.81 71 THR B CA 1
ATOM 1829 C C . THR B 1 71 ? 5.074 20.188 10.008 1 98.81 71 THR B C 1
ATOM 1831 O O . THR B 1 71 ? 4.652 20.844 9.055 1 98.81 71 THR B O 1
ATOM 1834 N N . VAL B 1 72 ? 4.637 20.266 11.281 1 98.56 72 VAL B N 1
ATOM 1835 C CA . VAL B 1 72 ? 3.67 21.312 11.586 1 98.56 72 VAL B CA 1
ATOM 1836 C C . VAL B 1 72 ? 4.395 22.656 11.766 1 98.56 72 VAL B C 1
ATOM 1838 O O . VAL B 1 72 ? 5.34 22.75 12.547 1 98.56 72 VAL B O 1
ATOM 1841 N N . LEU B 1 73 ? 3.895 23.719 11.008 1 97.88 73 LEU B N 1
ATOM 1842 C CA . LEU B 1 73 ? 4.516 25.031 11.055 1 97.88 73 LEU B CA 1
ATOM 1843 C C . LEU B 1 73 ? 3.891 25.891 12.148 1 97.88 73 LEU B C 1
ATOM 1845 O O . LEU B 1 73 ? 4.598 26.594 12.875 1 97.88 73 LEU B O 1
ATOM 1849 N N . SER B 1 74 ? 2.703 25.891 12.195 1 96.38 74 SER B N 1
ATOM 1850 C CA . SER B 1 74 ? 1.936 26.672 13.164 1 96.38 74 SER B CA 1
ATOM 1851 C C . SER B 1 74 ? 0.631 25.969 13.523 1 96.38 74 SER B C 1
ATOM 1853 O O . SER B 1 74 ? 0.085 25.219 12.727 1 96.38 74 SER B O 1
ATOM 1855 N N . GLY B 1 75 ? 0.131 26.312 14.727 1 95.5 75 GLY B N 1
ATOM 1856 C CA . GLY B 1 75 ? -1.048 25.625 15.219 1 95.5 75 GLY B CA 1
ATOM 1857 C C . GLY B 1 75 ? -0.77 24.188 15.617 1 95.5 75 GLY B C 1
ATOM 1858 O O . GLY B 1 75 ? 0.31 23.875 16.125 1 95.5 75 GLY B O 1
ATOM 1859 N N . SER B 1 76 ? -1.88 23.344 15.547 1 97.5 76 SER B N 1
ATOM 1860 C CA . SER B 1 76 ? -1.754 21.953 15.977 1 97.5 76 SER B CA 1
ATOM 1861 C C . SER B 1 76 ? -2.736 21.047 15.227 1 97.5 76 SER B C 1
ATOM 1863 O O . SER B 1 76 ? -3.768 21.516 14.742 1 97.5 76 SER B O 1
ATOM 1865 N N . LEU B 1 77 ? -2.35 19.844 15.211 1 97.75 77 LEU B N 1
ATOM 1866 C CA . LEU B 1 77 ? -3.139 18.797 14.57 1 97.75 77 LEU B CA 1
ATOM 1867 C C . LEU B 1 77 ? -3.271 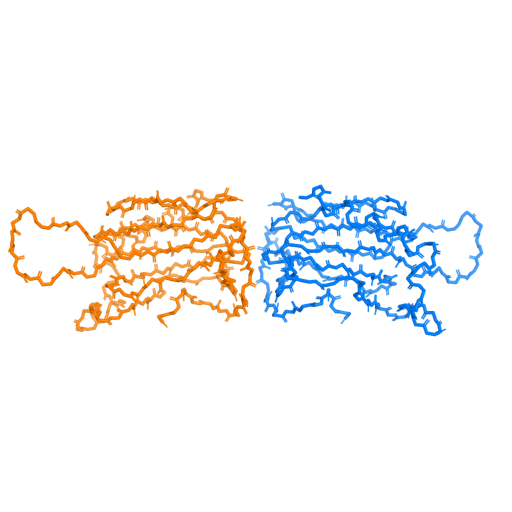17.578 15.492 1 97.75 77 LEU B C 1
ATOM 1869 O O . LEU B 1 77 ? -2.377 17.297 16.297 1 97.75 77 LEU B O 1
ATOM 1873 N N . ASN B 1 78 ? -4.375 16.891 15.398 1 97.88 78 ASN B N 1
ATOM 1874 C CA . ASN B 1 78 ? -4.5 15.516 15.875 1 97.88 78 ASN B CA 1
ATOM 1875 C C . ASN B 1 78 ? -4.426 14.516 14.719 1 97.88 78 ASN B C 1
ATOM 1877 O O . ASN B 1 78 ? -5.004 14.742 13.656 1 97.88 78 ASN B O 1
ATOM 1881 N N . GLU B 1 79 ? -3.662 13.562 14.938 1 98.38 79 GLU B N 1
ATOM 1882 C CA . GLU B 1 79 ? -3.658 12.422 14.023 1 98.38 79 GLU B CA 1
ATOM 1883 C C . GLU B 1 79 ? -4.266 11.188 14.688 1 98.38 79 GLU B C 1
ATOM 1885 O O . GLU B 1 79 ? -3.891 10.828 15.805 1 98.38 79 GLU B O 1
ATOM 1890 N N . PHE B 1 80 ? -5.223 10.547 14.047 1 98.31 80 PHE B N 1
ATOM 1891 C CA . PHE B 1 80 ? -5.777 9.25 14.43 1 98.31 80 PHE B CA 1
ATOM 1892 C C . PHE B 1 80 ? -5.312 8.156 13.477 1 98.31 80 PHE B C 1
ATOM 1894 O O . PHE B 1 80 ? -5.691 8.148 12.305 1 98.31 80 PHE B O 1
ATOM 1901 N N . ARG B 1 81 ? -4.457 7.328 13.93 1 98.5 81 ARG B N 1
ATOM 1902 C CA . ARG B 1 81 ? -3.855 6.305 13.078 1 98.5 81 ARG B CA 1
ATOM 1903 C C . ARG B 1 81 ? -4.34 4.914 13.469 1 98.5 81 ARG B C 1
ATOM 1905 O O . ARG B 1 81 ? -4.496 4.613 14.648 1 98.5 81 ARG B O 1
ATOM 1912 N N . TRP B 1 82 ? -4.672 4.031 12.43 1 98.25 82 TRP B N 1
ATOM 1913 C CA . TRP B 1 82 ? -5.027 2.637 12.664 1 98.25 82 TRP B CA 1
ATOM 1914 C C . TRP B 1 82 ? -3.801 1.821 13.062 1 98.25 82 TRP B C 1
ATOM 1916 O O . TRP B 1 82 ? -2.805 1.788 12.336 1 98.25 82 TRP B O 1
ATOM 1926 N N . ASP B 1 83 ? -3.836 1.189 14.281 1 96.69 83 ASP B N 1
ATOM 1927 C CA . ASP B 1 83 ? -2.65 0.47 14.734 1 96.69 83 ASP B CA 1
ATOM 1928 C C . ASP B 1 83 ? -2.812 -1.036 14.539 1 96.69 83 ASP B C 1
ATOM 1930 O O . ASP B 1 83 ? -2.051 -1.825 15.102 1 96.69 83 ASP B O 1
ATOM 1934 N N . GLY B 1 84 ? -3.773 -1.443 13.836 1 94.06 84 GLY B N 1
ATOM 1935 C CA . GLY B 1 84 ? -4.059 -2.852 13.617 1 94.06 84 GLY B CA 1
ATOM 1936 C C . GLY B 1 84 ? -5.281 -3.342 14.367 1 94.06 84 GLY B C 1
ATOM 1937 O O . GLY B 1 84 ? -5.887 -4.348 13.984 1 94.06 84 GLY B O 1
ATOM 1938 N N . THR B 1 85 ? -5.711 -2.631 15.398 1 94.19 85 THR B N 1
ATOM 1939 C CA . THR B 1 85 ? -6.848 -3.068 16.203 1 94.19 85 THR B CA 1
ATOM 1940 C C . THR B 1 85 ? -7.746 -1.887 16.562 1 94.19 85 THR B C 1
ATOM 1942 O O . THR B 1 85 ? -8.938 -2.064 16.828 1 94.19 85 THR B O 1
ATOM 1945 N N . ARG B 1 86 ? -7.121 -0.699 16.688 1 96.75 86 ARG B N 1
ATOM 1946 C CA . ARG B 1 86 ? -7.875 0.496 17.047 1 96.75 86 ARG B CA 1
ATOM 1947 C C . ARG B 1 86 ? -7.191 1.755 16.531 1 96.75 86 ARG B C 1
ATOM 1949 O O . ARG B 1 86 ? -6.059 1.697 16.047 1 96.75 86 ARG B O 1
ATOM 1956 N N . LEU B 1 87 ? -7.938 2.828 16.578 1 97.31 87 LEU B N 1
ATOM 1957 C CA . LEU B 1 87 ? -7.363 4.129 16.25 1 97.31 87 LEU B CA 1
ATOM 1958 C C . LEU B 1 87 ? -6.613 4.707 17.438 1 97.31 87 LEU B C 1
ATOM 1960 O O . LEU B 1 87 ? -7.152 4.754 18.547 1 97.31 87 LEU B O 1
ATOM 1964 N N . ARG B 1 88 ? -5.418 5.168 17.281 1 97.56 88 ARG B N 1
ATOM 1965 C CA . ARG B 1 88 ? -4.59 5.836 18.281 1 97.56 88 ARG B CA 1
ATOM 1966 C C . ARG B 1 88 ? -4.387 7.305 17.922 1 97.56 88 ARG B C 1
ATOM 1968 O O . ARG B 1 88 ? -4.023 7.637 16.797 1 97.56 88 ARG B O 1
ATOM 1975 N N . ARG B 1 89 ? -4.527 8.086 18.953 1 97.5 89 ARG B N 1
ATOM 1976 C CA . ARG B 1 89 ? -4.406 9.523 18.75 1 97.5 89 ARG B CA 1
ATOM 1977 C C . ARG B 1 89 ? -3.016 10.016 19.141 1 97.5 89 ARG B C 1
ATOM 1979 O O . ARG B 1 89 ? -2.463 9.586 20.156 1 97.5 89 ARG B O 1
ATOM 1986 N N . ARG B 1 90 ? -2.508 10.938 18.312 1 97.25 90 ARG B N 1
ATOM 1987 C CA . ARG B 1 90 ? -1.332 11.727 18.656 1 97.25 90 ARG B CA 1
ATOM 1988 C C . ARG B 1 90 ? -1.533 13.195 18.297 1 97.25 90 ARG B C 1
ATOM 1990 O O . ARG B 1 90 ? -2.094 13.508 17.25 1 97.25 90 ARG B O 1
ATOM 1997 N N . ARG B 1 91 ? -1.052 13.969 19.188 1 97.38 91 ARG B N 1
ATOM 1998 C CA . ARG B 1 91 ? -1.097 15.406 18.938 1 97.38 91 ARG B CA 1
ATOM 1999 C C . ARG B 1 91 ? 0.232 15.906 18.375 1 97.38 91 ARG B C 1
ATOM 2001 O O . ARG B 1 91 ? 1.299 15.5 18.844 1 97.38 91 ARG B O 1
ATOM 2008 N N . LEU B 1 92 ? 0.104 16.734 17.359 1 97.75 92 LEU B N 1
ATOM 2009 C CA . LEU B 1 92 ? 1.256 17.391 16.75 1 97.75 92 LEU B CA 1
ATOM 2010 C C . LEU B 1 92 ? 1.154 18.906 16.859 1 97.75 92 LEU B C 1
ATOM 2012 O O . LEU B 1 92 ? 0.236 19.516 16.312 1 97.75 92 LEU B O 1
ATOM 2016 N N . ASP B 1 93 ? 2.129 19.453 17.562 1 97.81 93 ASP B N 1
ATOM 2017 C CA . ASP B 1 93 ? 2.197 20.906 17.703 1 97.81 93 ASP B CA 1
ATOM 2018 C C . ASP B 1 93 ? 3.236 21.5 16.75 1 97.81 93 ASP B C 1
ATOM 2020 O O . ASP B 1 93 ? 4.004 20.766 16.125 1 97.81 93 ASP B O 1
ATOM 2024 N N . ALA B 1 94 ? 3.117 22.844 16.656 1 97.06 94 ALA B N 1
ATOM 2025 C CA . ALA B 1 94 ? 4.102 23.531 15.828 1 97.06 94 ALA B CA 1
ATOM 2026 C C . ALA B 1 94 ? 5.512 23.016 16.109 1 97.06 94 ALA B C 1
ATOM 2028 O O . ALA B 1 94 ? 5.91 22.891 17.266 1 97.06 94 ALA B O 1
ATOM 2029 N N . GLY B 1 95 ? 6.191 22.688 15.078 1 97.81 95 GLY B N 1
ATOM 2030 C CA . GLY B 1 95 ? 7.547 22.172 15.18 1 97.81 95 GLY B CA 1
ATOM 2031 C C . GLY B 1 95 ? 7.605 20.656 15.172 1 97.81 95 GLY B C 1
ATOM 2032 O O . GLY B 1 95 ? 8.656 20.062 14.883 1 97.81 95 GLY B O 1
ATOM 2033 N N . ASP B 1 96 ? 6.559 19.969 15.547 1 98.38 96 ASP B N 1
ATOM 2034 C CA . ASP B 1 96 ? 6.531 18.516 15.562 1 98.38 96 ASP B CA 1
ATOM 2035 C C . ASP B 1 96 ? 6.559 17.953 14.148 1 98.38 96 ASP B C 1
ATOM 2037 O O . ASP B 1 96 ? 6.07 18.578 13.211 1 98.38 96 ASP B O 1
ATOM 2041 N N . GLN B 1 97 ? 7.145 16.75 14 1 98.69 97 GLN B N 1
ATOM 2042 C CA . GLN B 1 97 ? 7.207 16 12.75 1 98.69 97 GLN B CA 1
ATOM 2043 C C . GLN B 1 97 ? 6.602 14.609 12.922 1 98.69 97 GLN B C 1
ATOM 2045 O O . GLN B 1 97 ? 6.52 14.094 14.039 1 98.69 97 GLN B O 1
ATOM 2050 N N . ALA B 1 98 ? 6.148 14.109 11.906 1 98.31 98 ALA B N 1
ATOM 2051 C CA . ALA B 1 98 ? 5.629 12.75 11.883 1 98.31 98 ALA B CA 1
ATOM 2052 C C . ALA B 1 98 ? 5.875 12.094 10.523 1 98.31 98 ALA B C 1
ATOM 2054 O O . ALA B 1 98 ? 5.727 12.734 9.484 1 98.31 98 ALA B O 1
ATOM 2055 N N . GLY B 1 99 ? 6.34 10.789 10.539 1 97.88 99 GLY B N 1
ATOM 2056 C CA . GLY B 1 99 ? 6.484 9.992 9.328 1 97.88 99 GLY B CA 1
ATOM 2057 C C . GLY B 1 99 ? 5.312 9.062 9.086 1 97.88 99 GLY B C 1
ATOM 2058 O O . GLY B 1 99 ? 4.621 8.664 10.023 1 97.88 99 GLY B O 1
ATOM 2059 N N . PHE B 1 100 ? 4.988 8.82 7.848 1 96.25 100 PHE B N 1
ATOM 2060 C CA . PHE B 1 100 ? 3.941 7.914 7.383 1 96.25 100 PHE B CA 1
ATOM 2061 C C . PHE B 1 100 ? 4.531 6.801 6.527 1 96.25 100 PHE B C 1
ATOM 2063 O O . PHE B 1 100 ? 4.719 6.973 5.32 1 96.25 100 PHE B O 1
ATOM 2070 N N . PRO B 1 101 ? 4.809 5.641 7.184 1 97.19 101 PRO B N 1
ATOM 2071 C CA . PRO B 1 101 ? 5.312 4.543 6.355 1 97.19 101 PRO B CA 1
ATOM 2072 C C . PRO B 1 101 ? 4.242 3.969 5.426 1 97.19 101 PRO B C 1
ATOM 2074 O O . PRO B 1 101 ? 3.08 4.375 5.492 1 97.19 101 PRO B O 1
ATOM 2077 N N . LEU B 1 102 ? 4.699 3.09 4.48 1 96.88 102 LEU B N 1
ATOM 2078 C CA . LEU B 1 102 ? 3.738 2.438 3.596 1 96.88 102 LEU B CA 1
ATOM 2079 C C . LEU B 1 102 ? 2.656 1.724 4.402 1 96.88 102 LEU B C 1
ATOM 2081 O O . LEU B 1 102 ? 2.953 1.067 5.402 1 96.88 102 LEU B O 1
ATOM 2085 N N . GLY B 1 103 ? 1.392 1.875 3.979 1 96.56 103 GLY B N 1
ATOM 2086 C CA . GLY B 1 103 ? 0.27 1.222 4.633 1 96.56 103 GLY B CA 1
ATOM 2087 C C . GLY B 1 103 ? -0.251 1.989 5.836 1 96.56 103 GLY B C 1
ATOM 2088 O O . GLY B 1 103 ? -1.127 1.506 6.555 1 96.56 103 GLY B O 1
ATOM 2089 N N . TRP B 1 104 ? 0.376 3.189 6.039 1 97.94 104 TRP B N 1
ATOM 2090 C CA . TRP B 1 104 ? -0.054 4.043 7.141 1 97.94 104 TRP B CA 1
ATOM 2091 C C . TRP B 1 104 ? -1.453 4.594 6.887 1 97.94 104 TRP B C 1
ATOM 2093 O O . TRP B 1 104 ? -1.646 5.426 5.996 1 97.94 104 TRP B O 1
ATOM 2103 N N . VAL B 1 105 ? -2.424 4.094 7.664 1 98.44 105 VAL B N 1
ATOM 2104 C CA . VAL B 1 105 ? -3.799 4.566 7.539 1 98.44 105 VAL B CA 1
ATOM 2105 C C . VAL B 1 105 ? -4.121 5.527 8.68 1 98.44 105 VAL B C 1
ATOM 2107 O O . VAL B 1 105 ? -4.086 5.141 9.852 1 98.44 105 VAL B O 1
ATOM 2110 N N . HIS B 1 106 ? -4.434 6.84 8.273 1 98.69 106 HIS B N 1
ATOM 2111 C CA . HIS B 1 106 ? -4.664 7.824 9.328 1 98.69 106 HIS B CA 1
ATOM 2112 C C . HIS B 1 106 ? -5.66 8.891 8.891 1 98.69 106 HIS B C 1
ATOM 2114 O O . HIS B 1 106 ? -5.984 8.984 7.703 1 98.69 106 HIS B O 1
ATOM 2120 N N . ASP B 1 107 ? -6.219 9.555 9.812 1 98.12 107 ASP B N 1
ATOM 2121 C CA . ASP B 1 107 ? -7 10.781 9.719 1 98.12 107 ASP B CA 1
ATOM 2122 C C . ASP B 1 107 ? -6.297 11.938 10.422 1 98.12 107 ASP B C 1
ATOM 2124 O O . ASP B 1 107 ? -5.812 11.789 11.547 1 98.12 107 ASP B O 1
ATOM 2128 N N . VAL B 1 108 ? -6.137 13.039 9.805 1 97.81 108 VAL B N 1
ATOM 2129 C CA . VAL B 1 108 ? -5.512 14.234 10.367 1 97.81 108 VAL B CA 1
ATOM 2130 C C . VAL B 1 108 ? -6.559 15.336 10.539 1 97.81 108 VAL B C 1
ATOM 2132 O O . VAL B 1 108 ? -7.301 15.641 9.602 1 97.81 108 VAL B O 1
ATOM 2135 N N . VAL B 1 109 ? -6.582 15.898 11.734 1 96.81 109 VAL B N 1
ATOM 2136 C CA . VAL B 1 109 ? -7.668 16.797 12.125 1 96.81 109 VAL B CA 1
ATOM 2137 C C . VAL B 1 109 ? -7.098 18.047 12.773 1 96.81 109 VAL B C 1
ATOM 2139 O O . VAL B 1 109 ? -6.145 17.984 13.555 1 96.81 109 VAL B O 1
ATOM 2142 N N . TRP B 1 110 ? -7.734 19.203 12.414 1 94.12 110 TRP B N 1
ATOM 2143 C CA . TRP B 1 110 ? -7.418 20.469 13.078 1 94.12 110 TRP B CA 1
ATOM 2144 C C . TRP B 1 110 ? -7.613 20.359 14.586 1 94.12 110 TRP B C 1
ATOM 2146 O O . TRP B 1 110 ? -8.633 19.844 15.047 1 94.12 110 TRP B O 1
ATOM 2156 N N . ALA B 1 111 ? -6.504 20.859 15.469 1 94.81 111 ALA B N 1
ATOM 2157 C CA . ALA B 1 111 ? -6.551 20.719 16.922 1 94.81 111 ALA B CA 1
ATOM 2158 C C . ALA B 1 111 ? -5.992 21.953 17.609 1 94.81 111 ALA B C 1
ATOM 2160 O O . ALA B 1 111 ? -5.031 21.859 18.375 1 94.81 111 ALA B O 1
ATOM 2161 N N . PRO B 1 112 ? -6.586 23.047 17.531 1 87.5 112 PRO B N 1
ATOM 2162 C CA . PRO B 1 112 ? -6.082 24.25 18.172 1 87.5 112 PRO B CA 1
ATOM 2163 C C . PRO B 1 112 ? -6.125 24.172 19.703 1 87.5 112 PRO B C 1
ATOM 2165 O O . PRO B 1 112 ? -6.93 23.406 20.25 1 87.5 112 PRO B O 1
ATOM 2168 N N . ARG B 1 113 ? -4.961 24.812 20.484 1 82.38 113 ARG B N 1
ATOM 2169 C CA . ARG B 1 113 ? -5.008 24.969 21.938 1 82.38 113 ARG B CA 1
ATOM 2170 C C . ARG B 1 113 ? -5.965 26.094 22.328 1 82.38 113 ARG B C 1
ATOM 2172 O O . ARG B 1 113 ? -5.996 27.141 21.688 1 82.38 113 ARG B O 1
ATOM 2179 N N . PRO B 1 114 ? -6.57 25.734 23.422 1 68.75 114 PRO B N 1
ATOM 2180 C CA . PRO B 1 114 ? -7.469 26.781 23.906 1 68.75 114 PRO B CA 1
ATOM 2181 C C . PRO B 1 114 ? -6.723 28.047 24.344 1 68.75 114 PRO B C 1
ATOM 2183 O O . PRO B 1 114 ? -5.621 27.953 24.906 1 68.75 114 PRO B O 1
ATOM 2186 N N . ALA B 1 115 ? -6.688 29.297 23.906 1 60.09 115 ALA B N 1
ATOM 2187 C CA . ALA B 1 115 ? -6.094 30.578 24.297 1 60.09 115 ALA B CA 1
ATOM 2188 C C . ALA B 1 115 ? -6.258 30.812 25.797 1 60.09 115 ALA B C 1
ATOM 2190 O O . ALA B 1 115 ? -7.27 30.438 26.375 1 60.09 115 ALA B O 1
ATOM 2191 N N . ALA B 1 116 ? -4.758 31.016 26.672 1 57.59 116 ALA B N 1
ATOM 2192 C CA . ALA B 1 116 ? -4.801 31.375 28.094 1 57.59 116 ALA B CA 1
ATOM 2193 C C . ALA B 1 116 ? -5.797 32.5 28.344 1 57.59 116 ALA B C 1
ATOM 2195 O O . ALA B 1 116 ? -6.387 32.594 29.422 1 57.59 116 ALA B O 1
ATOM 2196 N N . GLU B 1 117 ? -5.668 33.531 27.328 1 52.16 117 GLU B N 1
ATOM 2197 C CA . GLU B 1 117 ? -6.602 34.594 27.594 1 52.16 117 GLU B CA 1
ATOM 2198 C C . GLU B 1 117 ? -7.836 34.5 26.703 1 52.16 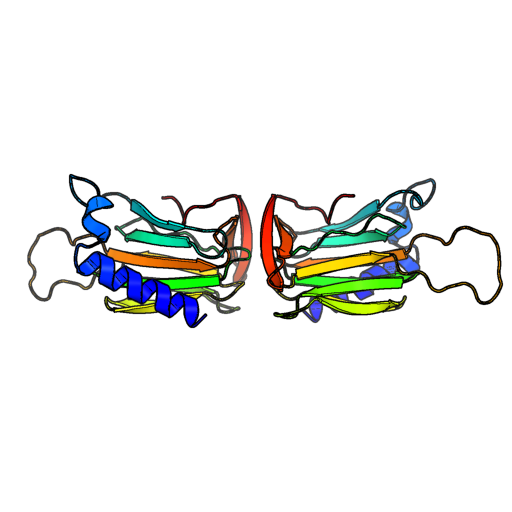117 GLU B C 1
ATOM 2200 O O . GLU B 1 117 ? -7.738 34.094 25.547 1 52.16 117 GLU B O 1
ATOM 2205 N N . PRO B 1 118 ? -8.867 34.438 27.297 1 53.66 118 PRO B N 1
ATOM 2206 C CA . PRO B 1 118 ? -10.188 34.375 26.672 1 53.66 118 PRO B CA 1
ATOM 2207 C C . PRO B 1 118 ? -10.312 35.344 25.5 1 53.66 118 PRO B C 1
ATOM 2209 O O . PRO B 1 118 ? -11.406 35.875 25.25 1 53.66 118 PRO B O 1
ATOM 2212 N N . ILE B 1 119 ? -9.125 35.781 24.75 1 55.69 119 ILE B N 1
ATOM 2213 C CA . ILE B 1 119 ? -9.477 36.719 23.688 1 55.69 119 ILE B CA 1
ATOM 2214 C C . ILE B 1 119 ? -10.359 36.031 22.656 1 55.69 119 ILE B C 1
ATOM 2216 O O . ILE B 1 119 ? -10.102 34.875 22.281 1 55.69 119 ILE B O 1
ATOM 2220 N N . ALA B 1 120 ? -11.57 36.562 22.203 1 61.66 120 ALA B N 1
ATOM 2221 C CA . ALA B 1 120 ? -12.703 36.344 21.312 1 61.66 120 ALA B CA 1
ATOM 2222 C C . ALA B 1 120 ? -12.242 36.062 19.875 1 61.66 120 ALA B C 1
ATOM 2224 O O . ALA B 1 120 ? -13.055 35.812 18.984 1 61.66 120 ALA B O 1
ATOM 2225 N N . ALA B 1 121 ? -11.047 36.344 19.359 1 65.69 121 ALA B N 1
ATOM 2226 C CA . ALA B 1 121 ? -10.766 36.25 17.922 1 65.69 121 ALA B CA 1
ATOM 2227 C C . ALA B 1 121 ? -10.633 34.812 17.469 1 65.69 121 ALA B C 1
ATOM 2229 O O . ALA B 1 121 ? -10.203 33.938 18.234 1 65.69 121 ALA B O 1
ATOM 2230 N N . PRO B 1 122 ? -11.258 34.562 16.188 1 74.94 122 PRO B N 1
ATOM 2231 C CA . PRO B 1 122 ? -11.109 33.25 15.594 1 74.94 122 PRO B CA 1
ATOM 2232 C C . PRO B 1 122 ? -9.656 32.781 15.5 1 74.94 122 PRO B C 1
ATOM 2234 O O . PRO B 1 122 ? -8.766 33.594 15.25 1 74.94 122 PRO B O 1
ATOM 2237 N N . LEU B 1 123 ? -9.359 31.609 15.852 1 84.38 123 LEU B N 1
ATOM 2238 C CA . LEU B 1 123 ? -8.023 31.016 15.781 1 84.38 123 LEU B CA 1
ATOM 2239 C C . LEU B 1 123 ? -7.57 30.891 14.328 1 84.38 123 LEU B C 1
ATOM 2241 O O . LEU B 1 123 ? -8.367 30.516 13.461 1 84.38 123 LEU B O 1
ATOM 2245 N N . PRO B 1 124 ? -6.383 31.297 13.961 1 88.81 124 PRO B N 1
ATOM 2246 C CA . PRO B 1 124 ? -5.855 31.109 12.602 1 88.81 124 PRO B CA 1
ATOM 2247 C C . PRO B 1 124 ? -5.766 29.641 12.195 1 88.81 124 PRO B C 1
ATOM 2249 O O . PRO B 1 124 ? -5.711 28.766 13.062 1 88.81 124 PRO B O 1
ATOM 2252 N N . PRO B 1 125 ? -5.781 29.422 10.883 1 93.88 125 PRO B N 1
ATOM 2253 C CA . PRO B 1 125 ? -5.594 28.031 10.43 1 93.88 125 PRO B CA 1
ATOM 2254 C C . PRO B 1 125 ? -4.27 27.438 10.898 1 93.88 125 PRO B C 1
ATOM 2256 O O . PRO B 1 125 ? -3.299 28.172 11.109 1 93.88 125 PRO B O 1
ATOM 2259 N N . THR B 1 126 ? -4.27 26.109 11.164 1 96.12 126 THR B N 1
ATOM 2260 C CA . THR B 1 126 ? -3.02 25.375 11.32 1 96.12 126 THR B CA 1
ATOM 2261 C C . THR B 1 126 ? -2.33 25.188 9.969 1 96.12 126 THR B C 1
ATOM 2263 O O . THR B 1 126 ? -2.99 24.922 8.961 1 96.12 126 THR B O 1
ATOM 2266 N N . LEU B 1 127 ? -0.992 25.297 9.898 1 97 127 LEU B N 1
ATOM 2267 C CA . LEU B 1 127 ? -0.215 25.078 8.68 1 97 127 LEU B CA 1
ATOM 2268 C C . LEU B 1 127 ? 0.788 23.938 8.875 1 97 127 LEU B C 1
ATOM 2270 O O . LEU B 1 127 ? 1.454 23.859 9.906 1 97 127 LEU B O 1
ATOM 2274 N N . SER B 1 128 ? 0.852 23.094 7.914 1 98.31 128 SER B N 1
ATOM 2275 C CA . SER B 1 128 ? 1.829 22.016 7.93 1 98.31 128 SER B CA 1
ATOM 2276 C C . SER B 1 128 ? 2.414 21.766 6.543 1 98.31 128 SER B C 1
ATOM 2278 O O . SER B 1 128 ? 1.768 22.062 5.535 1 98.31 128 SER B O 1
ATOM 2280 N N . VAL B 1 129 ? 3.66 21.297 6.531 1 98.75 129 VAL B N 1
ATOM 2281 C CA . VAL B 1 129 ? 4.324 20.859 5.309 1 98.75 129 VAL B CA 1
ATOM 2282 C C . VAL B 1 129 ? 4.277 19.328 5.211 1 98.75 129 VAL B C 1
ATOM 2284 O O . VAL B 1 129 ? 4.555 18.641 6.188 1 98.75 129 VAL B O 1
ATOM 2287 N N . HIS B 1 130 ? 3.93 18.781 4.113 1 98.75 130 HIS B N 1
ATOM 2288 C CA . HIS B 1 130 ? 3.871 17.359 3.832 1 98.75 130 HIS B CA 1
ATOM 2289 C C . HIS B 1 130 ? 4.777 16.984 2.662 1 98.75 130 HIS B C 1
ATOM 2291 O O . HIS B 1 130 ? 4.863 17.734 1.68 1 98.75 130 HIS B O 1
ATOM 2297 N N . ALA B 1 131 ? 5.418 15.906 2.777 1 98.75 131 ALA B N 1
ATOM 2298 C CA . ALA B 1 131 ? 6.25 15.367 1.7 1 98.75 131 ALA B CA 1
ATOM 2299 C C . ALA B 1 131 ? 5.883 13.922 1.396 1 98.75 131 ALA B C 1
ATOM 2301 O O . ALA B 1 131 ? 5.582 13.148 2.307 1 98.75 131 ALA B O 1
ATOM 2302 N N . TYR B 1 132 ? 5.863 13.539 0.15 1 98.06 132 TYR B N 1
ATOM 2303 C CA . TYR B 1 132 ? 5.562 12.188 -0.299 1 98.06 132 TYR B CA 1
ATOM 2304 C C . TYR B 1 132 ? 6.629 11.688 -1.265 1 98.06 132 TYR B C 1
ATOM 2306 O O . TYR B 1 132 ? 7.098 12.43 -2.127 1 98.06 132 TYR B O 1
ATOM 2314 N N . SER B 1 133 ? 7.02 10.492 -1.075 1 97.12 133 SER B N 1
ATOM 2315 C CA . SER B 1 133 ? 7.949 9.812 -1.976 1 97.12 133 SER B CA 1
ATOM 2316 C C . SER B 1 133 ? 7.582 8.344 -2.15 1 97.12 133 SER B C 1
ATOM 2318 O O . SER B 1 133 ? 7.441 7.613 -1.167 1 97.12 133 SER B O 1
ATOM 2320 N N . PRO B 1 134 ? 7.594 7.797 -3.393 1 96.56 134 PRO B N 1
ATOM 2321 C CA . PRO B 1 134 ? 7.461 8.609 -4.602 1 96.56 134 PRO B CA 1
ATOM 2322 C C . PRO B 1 134 ? 6.246 9.539 -4.559 1 96.56 134 PRO B C 1
ATOM 2324 O O . PRO B 1 134 ? 5.445 9.469 -3.623 1 96.56 134 PRO B O 1
ATOM 2327 N N . PRO B 1 135 ? 6.172 10.523 -5.484 1 97.31 135 PRO B N 1
ATOM 2328 C CA . PRO B 1 135 ? 5.039 11.453 -5.461 1 97.31 135 PRO B CA 1
ATOM 2329 C C . PRO B 1 135 ? 3.689 10.742 -5.438 1 97.31 135 PRO B C 1
ATOM 2331 O O . PRO B 1 135 ? 3.561 9.641 -5.977 1 97.31 135 PRO B O 1
ATOM 2334 N N . LEU B 1 136 ? 2.695 11.305 -4.773 1 97.12 136 LEU B N 1
ATOM 2335 C CA . LEU B 1 136 ? 1.345 10.773 -4.625 1 97.12 136 LEU B CA 1
ATOM 2336 C C . LEU B 1 136 ? 0.712 10.508 -5.984 1 97.12 136 LEU B C 1
ATOM 2338 O O . LEU B 1 136 ? 0.763 11.352 -6.879 1 97.12 136 LEU B O 1
ATOM 2342 N N . THR B 1 137 ? 0.161 9.375 -6.066 1 97.75 137 THR B N 1
ATOM 2343 C CA . THR B 1 137 ? -0.544 9.07 -7.309 1 97.75 137 THR B CA 1
ATOM 2344 C C . THR B 1 137 ? -1.896 8.422 -7.016 1 97.75 137 THR B C 1
ATOM 2346 O O . THR B 1 137 ? -2.783 8.414 -7.875 1 97.75 137 THR B O 1
ATOM 2349 N N . ALA B 1 138 ? -2.014 7.844 -5.891 1 97.88 138 ALA B N 1
ATOM 2350 C CA . ALA B 1 138 ? -3.268 7.23 -5.461 1 97.88 138 ALA B CA 1
ATOM 2351 C C . ALA B 1 138 ? -3.406 7.266 -3.941 1 97.88 138 ALA B C 1
ATOM 2353 O O . ALA B 1 138 ? -2.406 7.246 -3.221 1 97.88 138 ALA B O 1
ATOM 2354 N N . MET B 1 139 ? -4.57 7.352 -3.465 1 98.06 139 MET B N 1
ATOM 2355 C CA . MET B 1 139 ? -4.918 7.215 -2.053 1 98.06 139 MET B CA 1
ATOM 2356 C C . MET B 1 139 ? -6.125 6.297 -1.877 1 98.06 139 MET B C 1
ATOM 2358 O O . MET B 1 139 ? -7.031 6.289 -2.713 1 98.06 139 MET B O 1
ATOM 2362 N N . SER B 1 140 ? -6.066 5.559 -0.85 1 97.81 140 SER B N 1
ATOM 2363 C CA . SER B 1 140 ? -7.207 4.723 -0.482 1 97.81 140 SER B CA 1
ATOM 2364 C C . SER B 1 140 ? -7.844 5.199 0.818 1 97.81 140 SER B C 1
ATOM 2366 O O . SER B 1 140 ? -7.141 5.613 1.745 1 97.81 140 SER B O 1
ATOM 2368 N N . TYR B 1 141 ? -9.109 5.125 0.879 1 98.12 141 TYR B N 1
ATOM 2369 C CA . TYR B 1 141 ? -9.914 5.547 2.02 1 98.12 141 TYR B CA 1
ATOM 2370 C C . TYR B 1 141 ? -10.594 4.355 2.684 1 98.12 141 TYR B C 1
ATOM 2372 O O . TYR B 1 141 ? -10.992 3.406 2.006 1 98.12 141 TYR B O 1
ATOM 2380 N N . TYR B 1 142 ? -10.711 4.535 4.012 1 97.94 142 TYR B N 1
ATOM 2381 C CA . TYR B 1 142 ? -11.109 3.387 4.812 1 97.94 142 TYR B CA 1
ATOM 2382 C C . TYR B 1 142 ? -12.203 3.768 5.805 1 97.94 142 TYR B C 1
ATOM 2384 O O . TYR B 1 142 ? -12.414 4.949 6.078 1 97.94 142 TYR B O 1
ATOM 2392 N N . GLU B 1 143 ? -12.875 2.793 6.215 1 97.62 143 GLU B N 1
ATOM 2393 C CA . GLU B 1 143 ? -13.758 2.891 7.379 1 97.62 143 GLU B CA 1
ATOM 2394 C C . GLU B 1 143 ? -13.445 1.803 8.398 1 97.62 143 GLU B C 1
ATOM 2396 O O . GLU B 1 143 ? -12.93 0.739 8.047 1 97.62 143 GLU B O 1
ATOM 2401 N N . VAL B 1 144 ? -13.578 2.17 9.734 1 97.31 144 VAL B N 1
ATOM 2402 C CA . VAL B 1 144 ? -13.547 1.161 10.789 1 97.31 144 VAL B CA 1
ATOM 2403 C C . VAL B 1 144 ? -14.906 0.488 10.906 1 97.31 144 VAL B C 1
ATOM 2405 O O . VAL B 1 144 ? -15.914 1.152 11.172 1 97.31 144 VAL B O 1
ATOM 2408 N N . THR B 1 145 ? -14.898 -0.796 10.719 1 95.75 145 THR B N 1
ATOM 2409 C CA . THR B 1 145 ? -16.156 -1.525 10.719 1 95.75 145 THR B CA 1
ATOM 2410 C C . THR B 1 145 ? -16.656 -1.737 12.148 1 95.75 145 THR B C 1
ATOM 2412 O O . THR B 1 145 ? -15.938 -1.487 13.109 1 95.75 145 THR B O 1
ATOM 2415 N N . ASP B 1 146 ? -17.891 -2.164 12.336 1 95 146 ASP B N 1
ATOM 2416 C CA . ASP B 1 146 ? -18.484 -2.459 13.633 1 95 146 ASP B CA 1
ATOM 2417 C C . ASP B 1 146 ? -17.703 -3.555 14.359 1 95 146 ASP B C 1
ATOM 2419 O O . ASP B 1 146 ? -17.766 -3.66 15.586 1 95 146 ASP B O 1
ATOM 2423 N N . HIS B 1 147 ? -16.969 -4.355 13.656 1 91.62 147 HIS B N 1
ATOM 2424 C CA . HIS B 1 147 ? -16.172 -5.426 14.242 1 91.62 147 HIS B CA 1
ATOM 2425 C C . HIS B 1 147 ? -14.75 -4.957 14.523 1 91.62 147 HIS B C 1
ATOM 2427 O O . HIS B 1 147 ? -13.852 -5.773 14.727 1 91.62 147 HIS B O 1
ATOM 2433 N N . ASN B 1 148 ? -14.625 -3.76 14.367 1 93.88 148 ASN B N 1
ATOM 2434 C CA . ASN B 1 148 ? -13.367 -3.094 14.68 1 93.88 148 ASN B CA 1
ATOM 2435 C C . ASN B 1 148 ? -12.242 -3.559 13.766 1 93.88 148 ASN B C 1
ATOM 2437 O O . ASN B 1 148 ? -11.148 -3.879 14.227 1 93.88 148 ASN B O 1
ATOM 2441 N N . THR B 1 149 ? -12.523 -3.658 12.555 1 94.94 149 THR B N 1
ATOM 2442 C CA . THR B 1 149 ? -11.539 -3.916 11.508 1 94.94 149 THR B CA 1
ATOM 2443 C C . THR B 1 149 ? -11.539 -2.787 10.484 1 94.94 149 THR B C 1
ATOM 2445 O O . THR B 1 149 ? -12.516 -2.041 10.367 1 94.94 149 THR B O 1
ATOM 2448 N N . LEU B 1 150 ? -10.461 -2.744 9.773 1 96 150 LEU B N 1
ATOM 2449 C CA . LEU B 1 150 ? -10.32 -1.741 8.727 1 96 150 LEU B CA 1
ATOM 2450 C C . LEU B 1 150 ? -10.844 -2.271 7.395 1 96 150 LEU B C 1
ATOM 2452 O O . LEU B 1 150 ? -10.539 -3.404 7.012 1 96 150 LEU B O 1
ATOM 2456 N N . ARG B 1 151 ? -11.648 -1.487 6.773 1 97 151 ARG B N 1
ATOM 2457 C CA . ARG B 1 151 ? -12.172 -1.845 5.461 1 97 151 ARG B CA 1
ATOM 2458 C C . ARG B 1 151 ? -11.922 -0.727 4.453 1 97 151 ARG B C 1
ATOM 2460 O O . ARG B 1 151 ? -12.305 0.423 4.688 1 97 151 ARG B O 1
ATOM 2467 N N . ARG B 1 152 ? -11.359 -1.069 3.242 1 97.31 152 ARG B N 1
ATOM 2468 C CA . ARG B 1 152 ? -11.133 -0.096 2.178 1 97.31 152 ARG B CA 1
ATOM 2469 C C . ARG B 1 152 ? -12.43 0.233 1.449 1 97.31 152 ARG B C 1
ATOM 2471 O O . ARG B 1 152 ? -13.133 -0.667 0.987 1 97.31 152 ARG B O 1
ATOM 2478 N N . LYS B 1 153 ? -12.734 1.492 1.451 1 97.19 153 LYS B N 1
ATOM 2479 C CA . LYS B 1 153 ? -13.984 1.962 0.85 1 97.19 153 LYS B CA 1
ATOM 2480 C C . LYS B 1 153 ? -13.773 2.35 -0.612 1 97.19 153 LYS B C 1
ATOM 2482 O O . LYS B 1 153 ? -14.648 2.121 -1.449 1 97.19 153 LYS B O 1
ATOM 2487 N N . ARG B 1 154 ? -12.711 2.93 -0.93 1 97.38 154 ARG B N 1
ATOM 2488 C CA . ARG B 1 154 ? -12.453 3.41 -2.283 1 97.38 154 ARG B CA 1
ATOM 2489 C C . ARG B 1 154 ? -10.984 3.783 -2.457 1 97.38 154 ARG B C 1
ATOM 2491 O O . ARG B 1 154 ? -10.273 3.998 -1.475 1 97.38 154 ARG B O 1
ATOM 2498 N N . THR B 1 155 ? -10.547 3.688 -3.664 1 97.81 155 THR B N 1
ATOM 2499 C CA . THR B 1 155 ? -9.227 4.152 -4.078 1 97.81 155 THR B CA 1
ATOM 2500 C C . THR B 1 155 ? -9.344 5.188 -5.191 1 97.81 155 THR B C 1
ATOM 2502 O O . THR B 1 155 ? -10.141 5.027 -6.117 1 97.81 155 THR B O 1
ATOM 2505 N N . GLU B 1 156 ? -8.664 6.375 -5.078 1 98.06 156 GLU B N 1
ATOM 2506 C CA . GLU B 1 156 ? -8.711 7.473 -6.039 1 98.06 156 GLU B CA 1
ATOM 2507 C C . GLU B 1 156 ? -7.32 7.77 -6.602 1 98.06 156 GLU B C 1
ATOM 2509 O O . GLU B 1 156 ? -6.332 7.766 -5.863 1 98.06 156 GLU B O 1
ATOM 2514 N N . LEU B 1 157 ? -7.289 7.793 -7.961 1 97.88 157 LEU B N 1
ATOM 2515 C CA . LEU B 1 157 ? -6.094 8.414 -8.523 1 97.88 157 LEU B CA 1
ATOM 2516 C C . LEU B 1 157 ? -6.047 9.906 -8.188 1 97.88 157 LEU B C 1
ATOM 2518 O O . LEU B 1 157 ? -7.027 10.625 -8.383 1 97.88 157 LEU B O 1
ATOM 2522 N N . THR B 1 158 ? -4.945 10.32 -7.668 1 96.62 158 THR B N 1
ATOM 2523 C CA . THR B 1 158 ? -4.766 11.734 -7.359 1 96.62 158 THR B CA 1
ATOM 2524 C C . THR B 1 158 ? -3.285 12.07 -7.207 1 96.62 158 THR B C 1
ATOM 2526 O O . THR B 1 158 ? -2.512 11.273 -6.68 1 96.62 158 THR B O 1
ATOM 2529 N N . ASP B 1 159 ? -3.053 13.211 -7.523 1 95.06 159 ASP B N 1
ATOM 2530 C CA . ASP B 1 159 ? -1.696 13.711 -7.32 1 95.06 159 ASP B CA 1
ATOM 2531 C C . ASP B 1 159 ? -1.687 14.898 -6.352 1 95.06 159 ASP B C 1
ATOM 2533 O O . ASP B 1 159 ? -0.717 15.656 -6.301 1 95.06 159 ASP B O 1
ATOM 253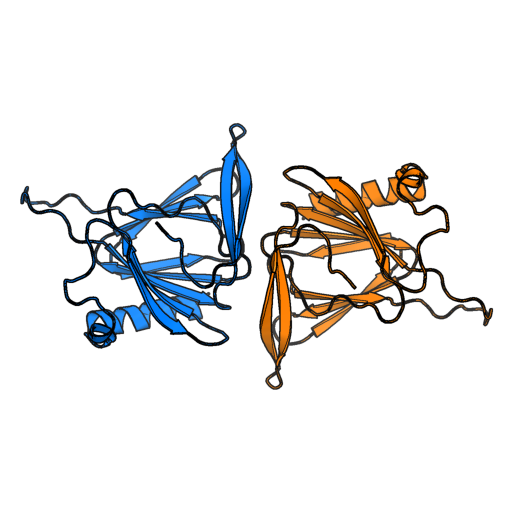7 N N . HIS B 1 160 ? -2.67 15.109 -5.664 1 95.12 160 HIS B N 1
ATOM 2538 C CA . HIS B 1 160 ? -2.816 16.125 -4.637 1 95.12 160 HIS B CA 1
ATOM 2539 C C . HIS B 1 160 ? -3.186 15.516 -3.291 1 95.12 160 HIS B C 1
ATOM 2541 O O . HIS B 1 160 ? -3.729 14.406 -3.24 1 95.12 160 HIS B O 1
ATOM 2547 N N . PRO B 1 161 ? -2.906 16.203 -2.229 1 92.94 161 PRO B N 1
ATOM 2548 C CA . PRO B 1 161 ? -3.359 15.727 -0.92 1 92.94 161 PRO B CA 1
ATOM 2549 C C . PRO B 1 161 ? -4.879 15.695 -0.799 1 92.94 161 PRO B C 1
ATOM 2551 O O . PRO B 1 161 ? -5.586 16.094 -1.727 1 92.94 161 PRO B O 1
ATOM 2554 N N . GLU B 1 162 ? -5.387 15.133 0.393 1 85.94 162 GLU B N 1
ATOM 2555 C CA . GLU B 1 162 ? -6.812 14.883 0.59 1 85.94 162 GLU B CA 1
ATOM 2556 C C . GLU B 1 162 ? -7.621 16.172 0.426 1 85.94 162 GLU B C 1
ATOM 2558 O O . GLU B 1 162 ? -7.363 17.156 1.104 1 85.94 162 GLU B O 1
ATOM 2563 N N . LYS B 1 163 ? -8.484 16.203 -0.667 1 71.44 163 LYS B N 1
ATOM 2564 C CA . LYS B 1 163 ? -9.32 17.359 -0.971 1 71.44 163 LYS B CA 1
ATOM 2565 C C . LYS B 1 163 ? -10.477 17.484 0.02 1 71.44 163 LYS B C 1
ATOM 2567 O O . LYS B 1 163 ? -10.953 16.469 0.548 1 71.44 163 LYS B O 1
ATOM 2572 N N . PRO B 1 164 ? -10.867 18.719 0.429 1 64.56 164 PRO B N 1
ATOM 2573 C CA . PRO B 1 164 ? -12.008 18.969 1.324 1 64.56 164 PRO B CA 1
ATOM 2574 C C . PRO B 1 164 ? -13.297 18.312 0.83 1 64.56 164 PRO B C 1
ATOM 2576 O O . PRO B 1 164 ? -13.453 18.078 -0.371 1 64.56 164 PRO B O 1
#